Protein 2VNS (pdb70)

CATH classification: 3.40.50.720

Structure (mmCIF, N/CA/C/O backbone):
data_2VNS
#
_entry.id   2VNS
#
_cell.length_a   37.686
_cell.length_b   66.812
_cell.length_c   143.366
_cell.angle_alpha   90.00
_cell.angle_beta   90.00
_cell.angle_gamma   90.00
#
_symmetry.space_group_name_H-M   'P 21 21 21'
#
loop_
_entity.id
_entity.type
_entity.pdbx_description
1 polymer 'METALLOREDUCTASE STEAP3'
2 non-polymer 'CITRIC ACID'
3 water water
#
loop_
_atom_site.group_PDB
_atom_site.id
_atom_site.type_symbol
_atom_site.label_atom_id
_atom_site.label_alt_id
_atom_site.label_comp_id
_atom_site.label_asym_id
_atom_site.label_entity_id
_atom_site.label_seq_id
_atom_site.pdbx_PDB_ins_code
_atom_site.Cartn_x
_atom_site.Cartn_y
_atom_site.Cartn_z
_atom_site.occupancy
_atom_site.B_iso_or_equiv
_atom_site.auth_seq_id
_atom_site.auth_comp_id
_atom_site.auth_asym_id
_atom_site.auth_atom_id
_atom_site.pdbx_PDB_model_num
ATOM 1 N N . PRO A 1 29 ? 25.262 -34.176 64.963 1.00 22.49 29 PRO A N 1
ATOM 2 C CA . PRO A 1 29 ? 25.930 -34.081 66.237 1.00 23.55 29 PRO A CA 1
ATOM 3 C C . PRO A 1 29 ? 27.032 -35.113 66.454 1.00 25.99 29 PRO A C 1
ATOM 4 O O . PRO A 1 29 ? 26.899 -36.266 66.037 1.00 30.90 29 PRO A O 1
ATOM 8 N N . LYS A 1 30 ? 28.158 -34.679 67.004 1.00 28.95 30 LYS A N 1
ATOM 9 C CA . LYS A 1 30 ? 28.754 -33.472 66.529 1.00 28.49 30 LYS A CA 1
ATOM 10 C C . LYS A 1 30 ? 29.425 -33.874 65.231 1.00 26.32 30 LYS A C 1
ATOM 11 O O . LYS A 1 30 ? 29.897 -34.994 65.093 1.00 25.58 30 LYS A O 1
ATOM 17 N N . VAL A 1 31 ? 29.424 -32.962 64.281 1.00 22.93 31 VAL A N 1
ATOM 18 C CA . VAL A 1 31 ? 30.182 -33.130 63.065 1.00 20.51 31 VAL A CA 1
ATOM 19 C C . VAL A 1 31 ? 31.373 -32.203 63.142 1.00 18.86 31 VAL A C 1
ATOM 20 O O . VAL A 1 31 ? 31.235 -31.051 63.553 1.00 18.06 31 VAL A O 1
ATOM 24 N N . GLY A 1 32 ? 32.531 -32.710 62.741 1.00 16.68 32 GLY A N 1
ATOM 25 C CA . GLY A 1 32 ? 33.752 -31.938 62.765 1.00 16.24 32 GLY A CA 1
ATOM 26 C C . GLY A 1 32 ? 34.146 -31.340 61.423 1.00 15.35 32 GLY A C 1
ATOM 27 O O . GLY A 1 32 ? 33.876 -31.906 60.384 1.00 14.79 32 GLY A O 1
ATOM 28 N N . ILE A 1 33 ? 34.781 -30.172 61.477 1.00 14.73 33 ILE A N 1
ATOM 29 C CA . ILE A 1 33 ? 35.368 -29.532 60.322 1.00 14.71 33 ILE A CA 1
ATOM 30 C C . ILE A 1 33 ? 36.751 -29.024 60.706 1.00 15.13 33 ILE A C 1
ATOM 31 O O . ILE A 1 33 ? 36.897 -28.301 61.684 1.00 15.34 33 ILE A O 1
ATOM 36 N N . LEU A 1 34 ? 37.760 -29.419 59.935 1.00 16.10 34 LEU A N 1
ATOM 37 C CA . LEU A 1 34 ? 39.086 -28.844 60.063 1.00 16.75 34 LEU A CA 1
ATOM 38 C C . LEU A 1 34 ? 39.294 -27.823 58.973 1.00 17.84 34 LEU A C 1
ATOM 39 O O . LEU A 1 34 ? 39.182 -28.151 57.796 1.00 17.85 34 LEU A O 1
ATOM 44 N N . GLY A 1 35 ? 39.545 -26.590 59.406 1.00 19.00 35 GLY A N 1
ATOM 45 C CA . GLY A 1 35 ? 39.902 -25.454 58.573 1.00 19.53 35 GLY A CA 1
ATOM 46 C C . GLY A 1 35 ? 38.929 -24.288 58.714 1.00 19.99 35 GLY A C 1
ATOM 47 O O . GLY A 1 35 ? 37.988 -24.339 59.507 1.00 19.58 35 GLY A O 1
ATOM 48 N N . SER A 1 36 ? 39.278 -23.160 58.118 1.00 20.53 36 SER A N 1
ATOM 49 C CA . SER A 1 36 ? 38.978 -21.839 58.672 1.00 20.41 36 SER A CA 1
ATOM 50 C C . SER A 1 36 ? 38.437 -21.011 57.506 1.00 20.01 36 SER A C 1
ATOM 51 O O . SER A 1 36 ? 37.990 -19.880 57.693 1.00 19.66 36 SER A O 1
ATOM 54 N N . GLY A 1 37 ? 38.478 -21.575 56.296 1.00 18.88 37 GLY A N 1
ATOM 55 C CA . GLY A 1 37 ? 38.254 -20.806 55.079 1.00 18.24 37 GLY A CA 1
ATOM 56 C C . GLY A 1 37 ? 36.807 -20.676 54.621 1.00 17.50 37 GLY A C 1
ATOM 57 O O . GLY A 1 37 ? 35.877 -21.060 55.312 1.00 16.11 37 GLY A O 1
ATOM 58 N N . ASP A 1 38 ? 36.633 -20.133 53.425 1.00 16.49 38 ASP A N 1
ATOM 59 C CA . ASP A 1 38 ? 35.293 -19.910 52.872 1.00 16.21 38 ASP A CA 1
ATOM 60 C C . ASP A 1 38 ? 34.507 -21.202 52.778 1.00 15.04 38 ASP A C 1
ATOM 61 O O . ASP A 1 38 ? 33.319 -21.246 53.090 1.00 14.58 38 ASP A O 1
ATOM 66 N N . PHE A 1 39 ? 35.163 -22.262 52.342 1.00 14.62 39 PHE A N 1
ATOM 67 C CA . PHE A 1 39 ? 34.482 -23.572 52.268 1.00 14.02 39 PHE A CA 1
ATOM 68 C C . PHE A 1 39 ? 34.115 -24.168 53.632 1.00 13.29 39 PHE A C 1
ATOM 69 O O . PHE A 1 39 ? 32.975 -24.621 53.817 1.00 13.44 39 PHE A O 1
ATOM 77 N N . ALA A 1 40 ? 35.059 -24.159 54.575 1.00 12.48 40 ALA A N 1
ATOM 78 C CA . ALA A 1 40 ? 34.819 -24.561 55.973 1.00 12.39 40 ALA A CA 1
ATOM 79 C C . ALA A 1 40 ? 33.564 -23.816 56.458 1.00 11.91 40 ALA A C 1
ATOM 80 O O . ALA A 1 40 ? 32.723 -24.373 57.155 1.00 12.34 40 ALA A O 1
ATOM 82 N N . ARG A 1 41 ? 33.461 -22.540 56.152 1.00 11.48 41 ARG A N 1
ATOM 83 C CA . ARG A 1 41 ? 32.626 -21.626 56.909 1.00 12.05 41 ARG A CA 1
ATOM 84 C C . ARG A 1 41 ? 31.222 -21.921 56.308 1.00 11.49 41 ARG A C 1
ATOM 85 O O . ARG A 1 41 ? 30.199 -21.972 56.999 1.00 12.01 41 ARG A O 1
ATOM 93 N N . SER A 1 42 ? 31.193 -22.140 54.996 1.00 10.99 42 SER A N 1
ATOM 94 C CA . SER A 1 42 ? 29.960 -22.457 54.268 1.00 11.51 42 SER A CA 1
ATOM 95 C C . SER A 1 42 ? 29.401 -23.836 54.649 1.00 11.34 42 SER A C 1
ATOM 96 O O . SER A 1 42 ? 28.214 -23.994 54.887 1.00 12.08 42 SER A O 1
ATOM 99 N N . LEU A 1 43 ? 30.284 -24.818 54.746 1.00 11.63 43 LEU A N 1
ATOM 100 C CA A LEU A 1 43 ? 29.929 -26.153 55.230 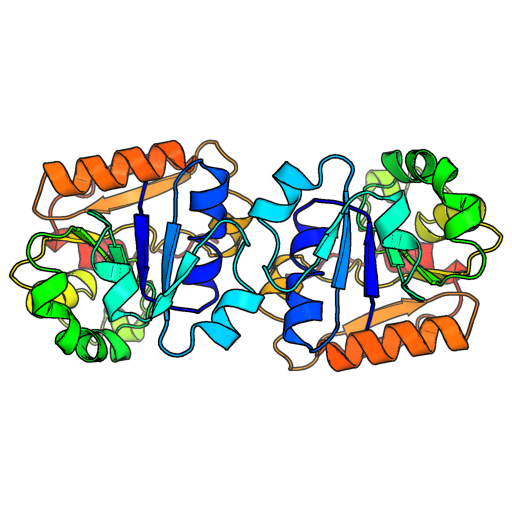0.95 11.64 43 LEU A CA 1
ATOM 101 C CA B LEU A 1 43 ? 29.922 -26.148 55.230 0.05 11.28 43 LEU A CA 1
ATOM 102 C C . LEU A 1 43 ? 29.323 -26.063 56.632 1.00 11.41 43 LEU A C 1
ATOM 103 O O . LEU A 1 43 ? 28.277 -26.696 56.918 1.00 11.14 43 LEU A O 1
ATOM 112 N N . ALA A 1 44 ? 29.985 -25.308 57.510 1.00 11.68 44 ALA A N 1
ATOM 113 C CA . ALA A 1 44 ? 29.486 -25.121 58.889 1.00 11.96 44 ALA A CA 1
ATOM 114 C C . ALA A 1 44 ? 28.069 -24.546 58.886 1.00 12.25 44 ALA A C 1
ATOM 115 O O . ALA A 1 44 ? 27.209 -24.980 59.656 1.00 12.88 44 ALA A O 1
ATOM 117 N N . THR A 1 45 ? 27.850 -23.562 58.023 1.00 13.33 45 THR A N 1
ATOM 118 C CA . THR A 1 45 ? 26.568 -22.863 57.923 1.00 14.01 45 THR A CA 1
ATOM 119 C C . THR A 1 45 ? 25.500 -23.840 57.436 1.00 15.04 45 THR A C 1
ATOM 120 O O . THR A 1 45 ? 24.407 -23.888 57.988 1.00 14.80 45 THR A O 1
ATOM 124 N N . ARG A 1 46 ? 25.824 -24.621 56.408 1.00 16.35 46 ARG A N 1
ATOM 125 C CA . ARG A 1 46 ? 24.871 -25.611 55.909 1.00 16.88 46 ARG A CA 1
ATOM 126 C C . ARG A 1 46 ? 24.526 -26.674 56.959 1.00 17.20 46 ARG A C 1
ATOM 127 O O . ARG A 1 46 ? 23.368 -26.988 57.171 1.00 16.97 46 ARG A O 1
ATOM 135 N N . LEU A 1 47 ? 25.549 -27.191 57.633 1.00 17.18 47 LEU A N 1
ATOM 136 C CA . LEU A 1 47 ? 25.353 -28.214 58.659 1.00 17.06 47 LEU A CA 1
ATOM 137 C C . LEU A 1 47 ? 24.498 -27.710 59.827 1.00 16.96 47 LEU A C 1
ATOM 138 O O . LEU A 1 47 ? 23.584 -28.401 60.259 1.00 17.43 47 LEU A O 1
ATOM 143 N N . VAL A 1 48 ? 24.811 -26.508 60.316 1.00 16.80 48 VAL A N 1
ATOM 144 C CA . VAL A 1 48 ? 24.071 -25.872 61.396 1.00 17.70 48 VAL A CA 1
ATOM 145 C C . VAL A 1 48 ? 22.634 -25.622 60.964 1.00 18.19 48 VAL A C 1
ATOM 146 O O . VAL A 1 48 ? 21.711 -25.895 61.713 1.00 19.09 48 VAL A O 1
ATOM 150 N N . GLY A 1 49 ? 22.440 -25.127 59.746 1.00 18.90 49 GLY A N 1
ATOM 151 C CA . GLY A 1 49 ? 21.090 -24.934 59.203 1.00 19.74 49 GLY A CA 1
ATOM 152 C C . GLY A 1 49 ? 20.320 -26.226 59.002 1.00 20.61 49 GLY A C 1
ATOM 153 O O . GLY A 1 49 ? 19.096 -26.218 58.887 1.00 21.36 49 GLY A O 1
ATOM 154 N N . SER A 1 50 ? 21.028 -27.344 58.955 1.00 21.90 50 SER A N 1
ATOM 155 C CA . SER A 1 50 ? 20.399 -28.657 58.761 1.00 22.68 50 SER A CA 1
ATOM 156 C C . SER A 1 50 ? 20.247 -29.453 60.069 1.00 23.65 50 SER A C 1
ATOM 157 O O . SER A 1 50 ? 19.942 -30.637 60.050 1.00 23.96 50 SER A O 1
ATOM 160 N N . GLY A 1 51 ? 20.491 -28.807 61.199 1.00 24.39 51 GLY A N 1
ATOM 161 C CA . GLY A 1 51 ? 20.239 -29.416 62.498 1.00 24.49 51 GLY A CA 1
ATOM 162 C C . GLY A 1 51 ? 21.408 -30.192 63.092 1.00 24.86 51 GLY A C 1
ATOM 163 O O . GLY A 1 51 ? 21.220 -30.904 64.079 1.00 25.69 51 GLY A O 1
ATOM 164 N N . PHE A 1 52 ? 22.606 -30.071 62.519 1.00 23.61 52 PHE A N 1
ATOM 165 C CA . PHE A 1 52 ? 23.784 -30.746 63.103 1.00 23.19 52 PHE A CA 1
ATOM 166 C C . PHE A 1 52 ? 24.447 -29.836 64.116 1.00 22.51 52 PHE A C 1
ATOM 167 O O . PHE A 1 52 ? 24.360 -28.621 64.010 1.00 22.75 52 PHE A O 1
ATOM 175 N N . LYS A 1 53 ? 25.074 -30.438 65.122 1.00 21.98 53 LYS A N 1
ATOM 176 C CA . LYS A 1 53 ? 25.976 -29.731 66.019 1.00 21.72 53 LYS A CA 1
ATOM 177 C C . LYS A 1 53 ? 27.347 -29.751 65.357 1.00 19.98 53 LYS A C 1
ATOM 178 O O . LYS A 1 53 ? 27.805 -30.816 64.933 1.00 20.95 53 LYS A O 1
ATOM 184 N N . VAL A 1 54 ? 27.970 -28.581 65.228 1.00 17.31 54 VAL A N 1
ATOM 185 C CA . VAL A 1 54 ? 29.223 -28.426 64.490 1.00 16.16 54 VAL A CA 1
ATOM 186 C C . VAL A 1 54 ? 30.352 -27.958 65.405 1.00 14.77 54 VAL A C 1
ATOM 187 O O . VAL A 1 54 ? 30.183 -27.017 66.204 1.00 14.43 54 VAL A O 1
ATOM 191 N N . VAL A 1 55 ? 31.496 -28.638 65.291 1.00 13.86 55 VAL A N 1
ATOM 192 C CA . VAL A 1 55 ? 32.737 -28.221 65.939 1.00 13.65 55 VAL A CA 1
ATOM 193 C C . VAL A 1 55 ? 33.813 -27.976 64.874 1.00 13.32 55 VAL A C 1
ATOM 194 O O . VAL A 1 55 ? 34.070 -28.816 64.029 1.00 14.12 55 VAL A O 1
ATOM 198 N N . VAL A 1 56 ? 34.396 -26.781 64.895 1.00 13.30 56 VAL A N 1
ATOM 199 C CA . VAL A 1 56 ? 35.447 -26.396 63.929 1.00 13.27 56 VAL A CA 1
ATOM 200 C C . VAL A 1 56 ? 36.822 -26.327 64.593 1.00 13.43 56 VAL A C 1
ATOM 201 O O . VAL A 1 56 ? 36.987 -25.719 65.649 1.00 13.50 56 VAL A O 1
ATOM 205 N N . GLY A 1 57 ? 37.803 -26.958 63.959 1.00 15.16 57 GLY A N 1
ATOM 206 C CA . GLY A 1 57 ? 39.201 -26.883 64.375 1.00 16.47 57 GLY A CA 1
ATOM 207 C C . GLY A 1 57 ? 40.001 -25.920 63.510 1.00 18.10 57 GLY A C 1
ATOM 208 O O . GLY A 1 57 ? 40.142 -26.120 62.292 1.00 17.60 57 GLY A O 1
ATOM 209 N N . SER A 1 58 ? 40.535 -24.891 64.162 1.00 20.25 58 SER A N 1
ATOM 210 C CA . SER A 1 58 ? 41.288 -23.824 63.550 1.00 22.49 58 SER A CA 1
ATOM 211 C C . SER A 1 58 ? 42.554 -23.602 64.356 1.00 24.66 58 SER A C 1
ATOM 212 O O . SER A 1 58 ? 42.577 -23.831 65.561 1.00 24.18 58 SER A O 1
ATOM 215 N N . ARG A 1 59 ? 43.589 -23.127 63.681 1.00 27.42 59 ARG A N 1
ATOM 216 C CA . ARG A 1 59 ? 44.829 -22.726 64.334 1.00 30.41 59 ARG A CA 1
ATOM 217 C C . ARG A 1 59 ? 44.649 -21.422 65.106 1.00 30.35 59 ARG A C 1
ATOM 218 O O . ARG A 1 59 ? 45.338 -21.177 66.089 1.00 30.83 59 ARG A O 1
ATOM 226 N N . ASN A 1 60 ? 43.745 -20.569 64.632 1.00 30.24 60 ASN A N 1
ATOM 227 C CA . ASN A 1 60 ? 43.452 -19.279 65.268 1.00 29.82 60 ASN A CA 1
ATOM 228 C C . ASN A 1 60 ? 41.954 -19.206 65.554 1.00 28.63 60 ASN A C 1
ATOM 229 O O . ASN A 1 60 ? 41.218 -18.517 64.848 1.00 27.74 60 ASN A O 1
ATOM 234 N N . PRO A 1 61 ? 41.486 -19.949 66.558 1.00 27.43 61 PRO A N 1
ATOM 235 C CA . PRO A 1 61 ? 40.042 -20.012 66.787 1.00 27.94 61 PRO A CA 1
ATOM 236 C C . PRO A 1 61 ? 39.414 -18.677 67.192 1.00 27.97 61 PRO A C 1
ATOM 237 O O . PRO A 1 61 ? 38.251 -18.429 66.868 1.00 26.39 61 PRO A O 1
ATOM 241 N N . LYS A 1 62 ? 40.172 -17.836 67.889 1.00 29.21 62 LYS A N 1
ATOM 242 C CA . LYS A 1 62 ? 39.647 -16.549 68.346 1.00 30.23 62 LYS A CA 1
ATOM 243 C C . LYS A 1 62 ? 39.210 -15.723 67.148 1.00 29.80 62 LYS A C 1
ATOM 244 O O . LYS A 1 62 ? 38.068 -15.265 67.083 1.00 30.22 62 LYS A O 1
ATOM 250 N N . ARG A 1 63 ? 40.118 -15.582 66.188 1.00 28.99 63 ARG A N 1
ATOM 251 C CA . ARG A 1 63 ? 39.866 -14.804 64.978 1.00 27.76 63 ARG A CA 1
ATOM 252 C C . ARG A 1 63 ? 38.838 -15.505 64.072 1.00 26.74 63 ARG A C 1
ATOM 253 O O . ARG A 1 63 ? 37.928 -14.878 63.536 1.00 26.70 63 ARG A O 1
ATOM 261 N N . THR A 1 64 ? 38.992 -16.814 63.916 1.00 24.43 64 THR A N 1
ATOM 262 C CA . THR A 1 64 ? 38.128 -17.595 63.024 1.00 22.92 64 THR A CA 1
ATOM 263 C C . THR A 1 64 ? 36.672 -17.590 63.519 1.00 21.21 64 THR A C 1
ATOM 264 O O . THR A 1 64 ? 35.742 -17.431 62.736 1.00 19.52 64 THR A O 1
ATOM 268 N N . ALA A 1 65 ? 36.494 -17.739 64.825 1.00 19.87 65 ALA A N 1
ATOM 269 C CA . ALA A 1 65 ? 35.156 -17.800 65.427 1.00 20.64 65 ALA A CA 1
ATOM 270 C C . ALA A 1 65 ? 34.274 -16.595 65.052 1.00 20.73 65 ALA A C 1
ATOM 271 O O . ALA A 1 65 ? 33.077 -16.747 64.793 1.00 20.16 65 ALA A O 1
ATOM 273 N N . ARG A 1 66 ? 34.877 -15.411 64.993 1.00 21.63 66 ARG A N 1
ATOM 274 C CA . ARG A 1 66 ? 34.150 -14.148 64.731 1.00 22.23 66 ARG A CA 1
ATOM 275 C C . ARG A 1 66 ? 33.299 -14.184 63.451 1.00 20.62 66 ARG A C 1
ATOM 276 O O . ARG A 1 66 ? 32.227 -13.601 63.404 1.00 19.98 66 ARG A O 1
ATOM 284 N N . LEU A 1 67 ? 33.795 -14.844 62.412 1.00 19.38 67 LEU A N 1
ATOM 285 C CA . LEU A 1 67 ? 33.085 -14.931 61.119 1.00 19.16 67 LEU A CA 1
ATOM 286 C C . LEU A 1 67 ? 32.192 -16.170 60.954 1.00 17.96 67 LEU A C 1
ATOM 287 O O . LEU A 1 67 ? 31.364 -16.213 60.056 1.00 17.42 67 LEU A O 1
ATOM 292 N N . PHE A 1 68 ? 32.407 -17.197 61.767 1.00 16.79 68 PHE A N 1
ATOM 293 C CA . PHE A 1 68 ? 31.642 -18.445 61.636 1.00 16.44 68 PHE A CA 1
ATOM 294 C C . PHE A 1 68 ? 30.250 -18.306 62.251 1.00 16.31 68 PHE A C 1
ATOM 295 O O . PHE A 1 68 ? 30.049 -17.486 63.140 1.00 15.58 68 PHE A O 1
ATOM 303 N N . PRO A 1 69 ? 29.287 -19.123 61.778 1.00 16.71 69 PRO A N 1
ATOM 304 C CA . PRO A 1 69 ? 27.959 -19.105 62.382 1.00 17.49 69 PRO A CA 1
ATOM 305 C C . PRO A 1 69 ? 28.067 -19.329 63.874 1.00 18.06 69 PRO A C 1
ATOM 306 O O . PRO A 1 69 ? 28.905 -20.132 64.314 1.00 18.47 69 PRO A O 1
ATOM 310 N N . SER A 1 70 ? 27.268 -18.584 64.633 1.00 18.76 70 SER A N 1
ATOM 311 C CA . SER A 1 70 ? 27.275 -18.624 66.095 1.00 19.77 70 SER A CA 1
ATOM 312 C C . SER A 1 70 ? 27.040 -19.991 66.664 1.00 19.75 70 SER A C 1
ATOM 313 O O . SER A 1 70 ? 27.590 -20.302 67.703 1.00 20.23 70 SER A O 1
ATOM 316 N N . ALA A 1 71 ? 26.209 -20.786 66.013 1.00 20.03 71 ALA A N 1
ATOM 317 C CA . ALA A 1 71 ? 25.893 -22.138 66.512 1.00 20.20 71 ALA A CA 1
ATOM 318 C C . ALA A 1 71 ? 27.061 -23.132 66.370 1.00 20.43 71 ALA A C 1
ATOM 319 O O . ALA A 1 71 ? 27.062 -24.188 67.020 1.00 21.84 71 ALA A O 1
ATOM 321 N N . ALA A 1 72 ? 28.063 -22.814 65.550 1.00 19.50 72 ALA A N 1
ATOM 322 C CA . ALA A 1 72 ? 29.255 -23.662 65.464 1.00 18.88 72 ALA A CA 1
ATOM 323 C C . ALA A 1 72 ? 30.208 -23.328 66.600 1.00 18.61 72 ALA A C 1
ATOM 324 O O . ALA A 1 72 ? 30.394 -22.153 66.948 1.00 19.93 72 ALA A O 1
ATOM 326 N N . GLN A 1 73 ? 30.803 -24.365 67.184 1.00 17.88 73 GLN A N 1
ATOM 327 C CA . GLN A 1 73 ? 31.809 -24.214 68.230 1.00 17.90 73 GLN A CA 1
ATOM 328 C C . GLN A 1 73 ? 33.172 -24.274 67.604 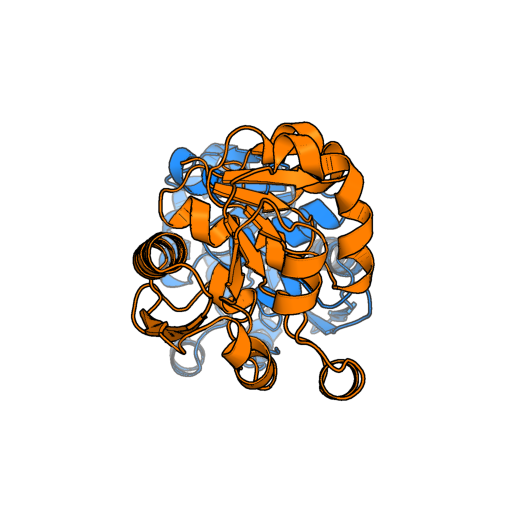1.00 16.90 73 GLN A C 1
ATOM 329 O O . GLN A 1 73 ? 33.609 -25.331 67.182 1.00 16.58 73 GLN A O 1
ATOM 335 N N . VAL A 1 74 ? 33.843 -23.127 67.546 1.00 16.57 74 VAL A N 1
ATOM 336 C CA . VAL A 1 74 ? 35.147 -23.028 66.904 1.00 16.01 74 VAL A CA 1
ATOM 337 C C . VAL A 1 74 ? 36.202 -23.092 67.986 1.00 16.60 74 VAL A C 1
ATOM 338 O O . VAL A 1 74 ? 36.128 -22.382 68.984 1.00 15.89 74 VAL A O 1
ATOM 342 N N . THR A 1 75 ? 37.171 -23.966 67.788 1.00 17.06 75 THR A N 1
ATOM 343 C CA . THR A 1 75 ? 38.158 -24.232 68.805 1.00 18.42 75 THR A CA 1
ATOM 344 C C . THR A 1 75 ? 39.483 -24.683 68.176 1.00 18.19 75 THR A C 1
ATOM 345 O O . THR A 1 75 ? 39.657 -24.611 66.965 1.00 17.35 75 THR A O 1
ATOM 349 N N . PHE A 1 76 ? 40.415 -25.100 69.020 1.00 18.63 76 PHE A N 1
ATOM 350 C CA . PHE A 1 76 ? 41.739 -25.544 68.579 1.00 19.82 76 PHE A CA 1
ATOM 351 C C . PHE A 1 76 ? 41.597 -26.895 67.861 1.00 20.26 76 PHE A C 1
ATOM 352 O O . PHE A 1 76 ? 40.690 -27.663 68.151 1.00 19.40 76 PHE A O 1
ATOM 360 N N . GLN A 1 77 ? 42.512 -27.179 66.935 1.00 21.31 77 GLN A N 1
ATOM 361 C CA . GLN A 1 77 ? 42.421 -28.376 66.095 1.00 22.15 77 GLN A CA 1
ATOM 362 C C . GLN A 1 77 ? 42.313 -29.627 66.933 1.00 22.99 77 GLN A C 1
ATOM 363 O O . GLN A 1 77 ? 41.426 -30.434 66.741 1.00 22.52 77 GLN A O 1
ATOM 369 N N . GLU A 1 78 ? 43.191 -29.729 67.915 1.00 24.52 78 GLU A N 1
ATOM 370 C CA . GLU A 1 78 ? 43.265 -30.914 68.748 1.00 26.04 78 GLU A CA 1
ATOM 371 C C . GLU A 1 78 ? 41.971 -31.170 69.506 1.00 26.68 78 GLU A C 1
ATOM 372 O O . GLU A 1 78 ? 41.518 -32.307 69.580 1.00 28.00 78 GLU A O 1
ATOM 378 N N . GLU A 1 79 ? 41.371 -30.120 70.036 1.00 26.55 79 GLU A N 1
ATOM 379 C CA . GLU A 1 79 ? 40.103 -30.222 70.733 1.00 27.06 79 GLU A CA 1
ATOM 380 C C . GLU A 1 79 ? 38.917 -30.471 69.777 1.00 27.16 79 GLU A C 1
ATOM 381 O O . GLU A 1 79 ? 37.943 -31.137 70.138 1.00 26.65 79 GLU A O 1
ATOM 387 N N . ALA A 1 80 ? 39.000 -29.917 68.571 1.00 27.25 80 ALA A N 1
ATOM 388 C CA . ALA A 1 80 ? 37.892 -29.990 67.614 1.00 28.12 80 ALA A CA 1
ATOM 389 C C . ALA A 1 80 ? 37.653 -31.397 67.106 1.00 28.68 80 ALA A C 1
ATOM 390 O O . ALA A 1 80 ? 36.521 -31.776 66.867 1.00 28.69 80 ALA A O 1
ATOM 392 N N . VAL A 1 81 ? 38.718 -32.180 66.964 1.00 29.93 81 VAL A N 1
ATOM 393 C CA . VAL A 1 81 ? 38.624 -33.481 66.305 1.00 31.51 81 VAL A CA 1
ATOM 394 C C . VAL A 1 81 ? 38.392 -34.633 67.269 1.00 32.92 81 VAL A C 1
ATOM 395 O O . VAL A 1 81 ? 38.231 -35.768 66.861 1.00 32.80 81 VAL A O 1
ATOM 399 N N . SER A 1 82 ? 38.362 -34.326 68.553 1.00 35.14 82 SER A N 1
ATOM 400 C CA . SER A 1 82 ? 38.283 -35.339 69.601 1.00 36.14 82 SER A CA 1
ATOM 401 C C . SER A 1 82 ? 36.901 -35.975 69.763 1.00 37.16 82 SER A C 1
ATOM 402 O O . SER A 1 82 ? 36.803 -37.188 70.001 1.00 37.36 82 SER A O 1
ATOM 405 N N . SER A 1 83 ? 35.865 -35.185 69.651 1.00 37.57 83 SER A N 1
ATOM 406 C CA . SER A 1 83 ? 34.475 -35.641 69.825 1.00 37.22 83 SER A CA 1
ATOM 407 C C . SER A 1 83 ? 33.755 -36.222 68.583 1.00 36.75 83 SER A C 1
ATOM 408 O O . SER A 1 83 ? 33.112 -37.251 68.699 1.00 36.87 83 SER A O 1
ATOM 411 N N . PRO A 1 84 ? 33.849 -35.610 67.395 1.00 35.15 84 PRO A N 1
ATOM 412 C CA . PRO A 1 84 ? 33.067 -36.105 66.242 1.00 34.30 84 PRO A CA 1
ATOM 413 C C . PRO A 1 84 ? 33.492 -37.455 65.669 1.00 33.47 84 PRO A C 1
ATOM 414 O O . PRO A 1 84 ? 34.649 -37.852 65.810 1.00 34.21 84 PRO A O 1
ATOM 418 N N . GLU A 1 85 ? 32.538 -38.140 65.035 1.00 32.05 85 GLU A N 1
ATOM 419 C CA . GLU A 1 85 ? 32.797 -39.364 64.276 1.00 30.62 85 GLU A CA 1
ATOM 420 C C . GLU A 1 85 ? 33.251 -39.071 62.851 1.00 28.41 85 GLU A C 1
ATOM 421 O O . GLU A 1 85 ? 34.051 -39.818 62.288 1.00 27.84 85 GLU A O 1
ATOM 427 N N . VAL A 1 86 ? 32.672 -38.023 62.268 1.00 25.16 86 VAL A N 1
ATOM 428 C CA . VAL A 1 86 ? 32.946 -37.614 60.887 1.00 23.09 86 VAL A CA 1
ATOM 429 C C . VAL A 1 86 ? 33.579 -36.232 60.925 1.00 20.75 86 VAL A C 1
ATOM 430 O O . VAL A 1 86 ? 33.042 -35.318 61.547 1.00 20.27 86 VAL A O 1
ATOM 434 N N . ILE A 1 87 ? 34.721 -36.106 60.255 1.00 17.92 87 ILE A N 1
ATOM 435 C CA . ILE A 1 87 ? 35.501 -34.882 60.209 1.00 16.76 87 ILE A CA 1
ATOM 436 C C . ILE A 1 87 ? 35.721 -34.450 58.767 1.00 14.70 87 ILE A C 1
ATOM 437 O O . ILE A 1 87 ? 36.364 -35.148 58.002 1.00 14.92 87 ILE A O 1
ATOM 442 N N . PHE A 1 88 ? 35.173 -33.307 58.395 1.00 13.39 88 PHE A N 1
ATOM 443 C CA . PHE A 1 88 ? 35.445 -32.716 57.068 1.00 12.98 88 PHE A CA 1
ATOM 444 C C . PHE A 1 88 ? 36.821 -32.038 57.046 1.00 11.96 88 PHE A C 1
ATOM 445 O O . PHE A 1 88 ? 37.098 -31.154 57.863 1.00 13.40 88 PHE A O 1
ATOM 453 N N . VAL A 1 89 ? 37.669 -32.429 56.104 1.00 11.10 89 VAL A N 1
ATOM 454 C CA . VAL A 1 89 ? 38.996 -31.831 55.978 1.00 11.38 89 VAL A CA 1
ATOM 455 C C . VAL A 1 89 ? 38.962 -30.717 54.933 1.00 11.20 89 VAL A C 1
ATOM 456 O O . VAL A 1 89 ? 39.210 -30.941 53.758 1.00 11.30 89 VAL A O 1
ATOM 460 N N . ALA A 1 90 ? 38.639 -29.511 55.388 1.00 11.92 90 ALA A N 1
ATOM 461 C CA . ALA A 1 90 ? 38.410 -28.381 54.514 1.00 13.06 90 ALA A CA 1
ATOM 462 C C . ALA A 1 90 ? 39.652 -27.490 54.515 1.00 14.15 90 ALA A C 1
ATOM 463 O O . ALA A 1 90 ? 39.570 -26.308 54.810 1.00 14.66 90 ALA A O 1
ATOM 465 N N . VAL A 1 91 ? 40.797 -28.094 54.191 1.00 15.54 91 VAL A N 1
ATOM 466 C CA . VAL A 1 91 ? 42.064 -27.375 54.005 1.00 16.65 91 VAL A CA 1
ATOM 467 C C . VAL A 1 91 ? 42.655 -27.813 52.670 1.00 17.64 91 VAL A C 1
ATOM 468 O O . VAL A 1 91 ? 42.264 -28.832 52.122 1.00 17.07 91 VAL A O 1
ATOM 472 N N . PHE A 1 92 ? 43.579 -27.030 52.134 1.00 19.51 92 PHE A N 1
ATOM 473 C CA . PHE A 1 92 ? 44.186 -27.372 50.859 1.00 21.20 92 PHE A CA 1
ATOM 474 C C . PHE A 1 92 ? 45.129 -28.583 51.008 1.00 21.73 92 PHE A C 1
ATOM 475 O O . PHE A 1 92 ? 45.596 -28.891 52.110 1.00 19.54 92 PHE A O 1
ATOM 483 N N . ARG A 1 93 ? 45.350 -29.286 49.899 1.00 22.71 93 ARG A N 1
ATOM 484 C CA . ARG A 1 93 ? 46.179 -30.496 49.886 1.00 23.67 93 ARG A CA 1
ATOM 485 C C . ARG A 1 93 ? 47.554 -30.240 50.521 1.00 24.09 93 ARG A C 1
ATOM 486 O O . ARG A 1 93 ? 48.037 -31.057 51.299 1.00 23.56 93 ARG A O 1
ATOM 494 N N . GLU A 1 94 ? 48.149 -29.093 50.200 1.00 24.95 94 GLU A N 1
ATOM 495 C CA . GLU A 1 94 ? 49.488 -28.722 50.706 1.00 25.90 94 GLU A CA 1
ATOM 496 C C . GLU A 1 94 ? 49.550 -28.667 52.235 1.00 25.89 94 GLU A C 1
ATOM 497 O O . GLU A 1 94 ? 50.640 -28.726 52.817 1.00 26.12 94 GLU A O 1
ATOM 503 N N . HIS A 1 95 ? 48.386 -28.557 52.876 1.00 24.66 95 HIS A N 1
ATOM 504 C CA . HIS A 1 95 ? 48.290 -28.491 54.333 1.00 24.27 95 HIS A CA 1
ATOM 505 C C . HIS A 1 95 ? 47.841 -29.774 55.025 1.00 23.35 95 HIS A C 1
ATOM 506 O O . HIS A 1 95 ? 47.774 -29.820 56.253 1.00 23.06 95 HIS A O 1
ATOM 513 N N . TYR A 1 96 ? 47.550 -30.814 54.252 1.00 21.89 96 TYR A N 1
ATOM 514 C CA . TYR A 1 96 ? 47.165 -32.119 54.826 1.00 21.41 96 TYR A CA 1
ATOM 515 C C . TYR A 1 96 ? 48.172 -32.675 55.827 1.00 21.24 96 TYR A C 1
ATOM 516 O O . TYR A 1 96 ? 47.789 -33.122 56.901 1.00 20.96 96 TYR A O 1
ATOM 525 N N . SER A 1 97 ? 49.452 -32.674 55.465 1.00 22.15 97 SER A N 1
ATOM 526 C CA . SER A 1 97 ? 50.484 -33.256 56.337 1.00 22.96 97 SER A CA 1
ATOM 527 C C . SER A 1 97 ? 50.639 -32.453 57.622 1.00 23.59 97 SER A C 1
ATOM 528 O O . SER A 1 97 ? 51.041 -33.008 58.639 1.00 23.81 97 SER A O 1
ATOM 531 N N . SER A 1 98 ? 50.274 -31.168 57.584 1.00 24.38 98 SER A N 1
ATOM 532 C CA . SER A 1 98 ? 50.308 -30.312 58.777 1.00 24.95 98 SER A CA 1
ATOM 533 C C . SER A 1 98 ? 49.364 -30.819 59.864 1.00 25.26 98 SER A C 1
ATOM 534 O O . SER A 1 98 ? 49.486 -30.417 61.014 1.00 25.76 98 SER A O 1
ATOM 537 N N . LEU A 1 99 ? 48.436 -31.698 59.492 1.00 24.95 99 LEU A N 1
ATOM 538 C CA . LEU A 1 99 ? 47.469 -32.290 60.437 1.00 25.03 99 LEU A CA 1
ATOM 539 C C . LEU A 1 99 ? 47.940 -33.594 61.074 1.00 25.49 99 LEU A C 1
ATOM 540 O O . LEU A 1 99 ? 47.219 -34.201 61.868 1.00 24.77 99 LEU A O 1
ATOM 545 N N . CYS A 1 100 ? 49.158 -34.018 60.748 1.00 26.97 100 CYS A N 1
ATOM 546 C CA . CYS A 1 100 ? 49.667 -35.314 61.199 1.00 28.41 100 CYS A CA 1
ATOM 547 C C . CYS A 1 100 ? 49.753 -35.470 62.723 1.00 30.03 100 CYS A C 1
ATOM 548 O O . CYS A 1 100 ? 49.568 -36.563 63.254 1.00 30.24 100 CYS A O 1
ATOM 551 N N . SER A 1 101 ? 50.008 -34.376 63.426 1.00 31.72 101 SER A N 1
ATOM 552 C CA . SER A 1 101 ? 50.083 -34.420 64.882 1.00 32.78 101 SER A CA 1
ATOM 553 C C . SER A 1 101 ? 48.725 -34.726 65.544 1.00 33.70 101 SER A C 1
ATOM 554 O O . SER A 1 101 ? 48.674 -34.986 66.746 1.00 34.23 101 SER A O 1
ATOM 557 N N . LEU A 1 102 ? 47.642 -34.679 64.765 1.00 33.56 102 LEU A N 1
ATOM 558 C CA . LEU A 1 102 ? 46.295 -35.040 65.242 1.00 33.84 102 LEU A CA 1
ATOM 559 C C . LEU A 1 102 ? 45.991 -36.536 65.109 1.00 34.38 102 LEU A C 1
ATOM 560 O O . LEU A 1 102 ? 44.906 -36.980 65.493 1.00 34.01 102 LEU A O 1
ATOM 565 N N . SER A 1 103 ? 46.953 -37.301 64.590 1.00 35.79 103 SER A N 1
ATOM 566 C CA . SER A 1 103 ? 46.759 -38.717 64.249 1.00 37.43 103 SER A CA 1
ATOM 567 C C . SER A 1 103 ? 46.115 -39.572 65.335 1.00 38.78 103 SER A C 1
ATOM 568 O O . SER A 1 103 ? 45.178 -40.318 65.071 1.00 38.66 103 SER A O 1
ATOM 571 N N . ASP A 1 104 ? 46.632 -39.453 66.554 1.00 39.99 104 ASP A N 1
ATOM 572 C CA . ASP A 1 104 ? 46.138 -40.223 67.693 1.00 40.81 104 ASP A CA 1
ATOM 573 C C . ASP A 1 104 ? 44.671 -39.941 67.988 1.00 41.63 104 ASP A C 1
ATOM 574 O O . ASP A 1 104 ? 43.914 -40.850 68.285 1.00 42.04 104 ASP A O 1
ATOM 576 N N . GLN A 1 105 ? 44.278 -38.678 67.905 1.00 41.94 105 GLN A N 1
ATOM 577 C CA . GLN A 1 105 ? 42.897 -38.293 68.175 1.00 41.50 105 GLN A CA 1
ATOM 578 C C . GLN A 1 105 ? 41.967 -38.741 67.050 1.00 40.65 105 GLN A C 1
ATOM 579 O O . GLN A 1 105 ? 40.835 -39.138 67.286 1.00 40.64 105 GLN A O 1
ATOM 585 N N . LEU A 1 106 ? 42.467 -38.664 65.825 1.00 39.57 106 LEU A N 1
ATOM 586 C CA . LEU A 1 106 ? 41.700 -39.015 64.627 1.00 38.96 106 LEU A CA 1
ATOM 587 C C . LEU A 1 106 ? 41.536 -40.529 64.365 1.00 39.28 106 LEU A C 1
ATOM 588 O O . LEU A 1 106 ? 40.748 -40.921 63.512 1.00 38.88 106 LEU A O 1
ATOM 593 N N . ALA A 1 107 ? 42.244 -41.380 65.105 1.00 39.80 107 ALA A N 1
ATOM 594 C CA . ALA A 1 107 ? 42.237 -42.818 64.819 1.00 39.07 107 ALA A CA 1
ATOM 595 C C . ALA A 1 107 ? 40.825 -43.402 64.789 1.00 38.94 107 ALA A C 1
ATOM 596 O O . ALA A 1 107 ? 40.025 -43.139 65.668 1.00 39.52 107 ALA A O 1
ATOM 598 N N . GLY A 1 108 ? 40.531 -44.179 63.751 1.00 36.72 108 GLY A N 1
ATOM 599 C CA . GLY A 1 108 ? 39.216 -44.793 63.555 1.00 33.36 108 GLY A CA 1
ATOM 600 C C . GLY A 1 108 ? 38.067 -43.888 63.107 1.00 31.27 108 GLY A C 1
ATOM 601 O O . GLY A 1 108 ? 36.930 -44.343 63.004 1.00 31.72 108 GLY A O 1
ATOM 602 N N A LYS A 1 109 ? 38.349 -42.629 62.841 0.50 29.04 109 LYS A N 1
ATOM 603 N N B LYS A 1 109 ? 38.351 -42.628 62.843 0.50 29.04 109 LYS A N 1
ATOM 604 C CA A LYS A 1 109 ? 37.301 -41.678 62.459 0.50 26.92 109 LYS A CA 1
ATOM 605 C CA B LYS A 1 109 ? 37.298 -41.686 62.453 0.50 26.96 109 LYS A CA 1
ATOM 606 C C A LYS A 1 109 ? 37.135 -41.629 60.937 0.50 24.20 109 LYS A C 1
ATOM 607 C C B LYS A 1 109 ? 37.137 -41.636 60.935 0.50 24.21 109 LYS A C 1
ATOM 608 O O A LYS A 1 109 ? 37.966 -42.140 60.199 0.50 23.10 109 LYS A O 1
ATOM 609 O O B LYS A 1 109 ? 37.969 -42.145 60.197 0.50 23.13 109 LYS A O 1
ATOM 620 N N . ILE A 1 110 ? 36.047 -41.032 60.473 1.00 21.58 110 ILE A N 1
ATOM 621 C CA . ILE A 1 110 ? 35.778 -40.871 59.050 1.00 19.79 110 ILE A CA 1
ATOM 622 C C . ILE A 1 110 ? 36.251 -39.489 58.688 1.00 16.70 110 ILE A C 1
ATOM 623 O O . ILE A 1 110 ? 35.850 -38.524 59.323 1.00 16.71 110 ILE A O 1
ATOM 628 N N . LEU A 1 111 ? 37.094 -39.411 57.672 1.00 14.57 111 LEU A N 1
ATOM 629 C CA . LEU A 1 111 ? 37.594 -38.163 57.130 1.00 13.74 111 LEU A CA 1
ATOM 630 C C . LEU A 1 111 ? 36.956 -37.927 55.766 1.00 12.74 111 LEU A C 1
ATOM 631 O O . LEU A 1 111 ? 36.964 -38.819 54.908 1.00 12.77 111 LEU A O 1
ATOM 636 N N . VAL A 1 112 ? 36.404 -36.733 55.562 1.00 11.42 112 VAL A N 1
ATOM 637 C CA . VAL A 1 112 ? 35.824 -36.380 54.273 1.00 10.11 112 VAL A CA 1
ATOM 638 C C . VAL A 1 112 ? 36.768 -35.438 53.533 1.00 9.84 112 VAL A C 1
ATOM 639 O O . VAL A 1 112 ? 37.051 -34.325 53.992 1.00 9.73 112 VAL A O 1
ATOM 643 N N . ASP A 1 113 ? 37.251 -35.906 52.390 1.00 9.59 113 ASP A N 1
ATOM 644 C CA . ASP A 1 113 ? 38.059 -35.094 51.491 1.00 9.49 113 ASP A CA 1
ATOM 645 C C . ASP A 1 113 ? 37.138 -34.379 50.514 1.00 9.48 113 ASP A C 1
ATOM 646 O O . ASP A 1 113 ? 36.494 -35.028 49.680 1.00 9.94 113 ASP A O 1
ATOM 651 N N . VAL A 1 114 ? 37.057 -33.051 50.649 1.00 9.91 114 VAL A N 1
ATOM 652 C CA . VAL A 1 114 ? 36.182 -32.193 49.850 1.00 10.19 114 VAL A CA 1
ATOM 653 C C . VAL A 1 114 ? 36.925 -31.404 48.767 1.00 10.66 114 VAL A C 1
ATOM 654 O O . VAL A 1 114 ? 36.335 -30.570 48.071 1.00 11.39 114 VAL A O 1
ATOM 658 N N . SER A 1 115 ? 38.219 -31.655 48.631 1.00 11.58 115 SER A N 1
ATOM 659 C CA . SER A 1 115 ? 39.079 -30.819 47.799 1.00 12.06 115 SER A CA 1
ATOM 660 C C . SER A 1 115 ? 38.688 -30.848 46.319 1.00 13.07 115 SER A C 1
ATOM 661 O O . SER A 1 115 ? 38.303 -31.884 45.788 1.00 12.85 115 SER A O 1
ATOM 664 N N . ASN A 1 116 ? 38.789 -29.681 45.674 1.00 14.59 116 ASN A N 1
ATOM 665 C CA . ASN A 1 116 ? 38.509 -29.515 44.265 1.00 15.16 116 ASN A CA 1
ATOM 666 C C . ASN A 1 116 ? 39.814 -29.027 43.625 1.00 16.12 116 ASN A C 1
ATOM 667 O O . ASN A 1 116 ? 40.065 -27.822 43.540 1.00 15.15 116 ASN A O 1
ATOM 672 N N . PRO A 1 117 ? 40.682 -29.973 43.232 1.00 16.91 117 PRO A N 1
ATOM 673 C CA . PRO A 1 117 ? 41.980 -29.566 42.704 1.00 18.38 117 PRO A CA 1
ATOM 674 C C . PRO A 1 117 ? 41.853 -28.819 41.380 1.00 19.47 117 PRO A C 1
ATOM 675 O O . PRO A 1 117 ? 40.911 -29.029 40.625 1.00 17.81 117 PRO A O 1
ATOM 679 N N . THR A 1 118 ? 42.803 -27.941 41.118 1.00 21.46 118 THR A N 1
ATOM 680 C CA . THR A 1 118 ? 42.926 -27.355 39.800 1.00 23.68 118 THR A CA 1
ATOM 681 C C . THR A 1 118 ? 43.303 -28.466 38.800 1.00 25.63 118 THR A C 1
ATOM 682 O O . THR A 1 118 ? 43.729 -29.558 39.193 1.00 24.95 118 THR A O 1
ATOM 686 N N . GLU A 1 119 ? 43.111 -28.187 37.518 1.00 27.93 119 GLU A N 1
ATOM 687 C CA . GLU A 1 119 ? 43.443 -29.128 36.449 1.00 29.79 119 GLU A CA 1
ATOM 688 C C . GLU A 1 119 ? 44.897 -29.530 36.531 1.00 30.00 119 GLU A C 1
ATOM 689 O O . GLU A 1 119 ? 45.244 -30.683 36.332 1.00 29.39 119 GLU A O 1
ATOM 695 N N . GLN A 1 120 ? 45.742 -28.560 36.841 1.00 30.20 120 GLN A N 1
ATOM 696 C CA . GLN A 1 120 ? 47.176 -28.793 36.940 1.00 29.95 120 GLN A CA 1
ATOM 697 C C . GLN A 1 120 ? 47.521 -29.721 38.084 1.00 27.98 120 GLN A C 1
ATOM 698 O O . GLN A 1 120 ? 48.288 -30.645 37.933 1.00 27.70 120 GLN A O 1
ATOM 704 N N . GLU A 1 121 ? 46.960 -29.436 39.245 1.00 25.39 121 GLU A N 1
ATOM 705 C CA . GLU A 1 121 ? 47.130 -30.276 40.447 1.00 23.86 121 GLU A CA 1
ATOM 706 C C . GLU A 1 121 ? 46.665 -31.718 40.185 1.00 21.36 121 GLU A C 1
ATOM 707 O O . GLU A 1 121 ? 47.368 -32.683 40.467 1.00 20.51 121 GLU A O 1
ATOM 713 N N . HIS A 1 122 ? 45.485 -31.839 39.604 1.00 19.11 122 HIS A N 1
ATOM 714 C CA . HIS A 1 122 ? 44.905 -33.121 39.253 1.00 19.12 122 HIS A CA 1
ATOM 715 C C . HIS A 1 122 ? 45.893 -33.951 38.431 1.00 18.83 122 HIS A C 1
ATOM 716 O O . HIS A 1 122 ? 46.149 -35.113 38.743 1.00 18.15 122 HIS A O 1
ATOM 723 N N . LEU A 1 123 ? 46.462 -33.334 37.403 1.00 19.12 123 LEU A N 1
ATOM 724 C CA . LEU A 1 123 ? 47.376 -34.023 36.466 1.00 20.81 123 LEU A CA 1
ATOM 725 C C . LEU A 1 123 ? 48.772 -34.284 37.036 1.00 21.54 123 LEU A C 1
ATOM 726 O O . LEU A 1 123 ? 49.474 -35.203 36.607 1.00 21.63 123 LEU A O 1
ATOM 731 N N A GLN A 1 124 ? 49.172 -33.453 37.991 0.50 22.42 124 GLN A N 1
ATOM 732 N N B GLN A 1 124 ? 49.181 -33.456 37.988 0.50 22.39 124 GLN A N 1
ATOM 733 C CA A GLN A 1 124 ? 50.523 -33.488 38.547 0.50 24.15 124 GLN A CA 1
ATOM 734 C CA B GLN A 1 124 ? 50.532 -33.524 38.537 0.50 23.81 124 GLN A CA 1
ATOM 735 C C A GLN A 1 124 ? 50.698 -34.635 39.524 0.50 24.40 124 GLN A C 1
ATOM 736 C C B GLN A 1 124 ? 50.696 -34.661 39.515 0.50 24.37 124 GLN A C 1
ATOM 737 O O A GLN A 1 124 ? 51.753 -35.254 39.602 0.50 23.82 124 GLN A O 1
ATOM 738 O O B GLN A 1 124 ? 51.746 -35.289 39.597 0.50 23.79 124 GLN A O 1
ATOM 749 N N . HIS A 1 125 ? 49.648 -34.901 40.283 1.00 25.09 125 HIS A N 1
ATOM 750 C CA . HIS A 1 125 ? 49.690 -35.928 41.310 1.00 26.42 125 HIS A CA 1
ATOM 751 C C . HIS A 1 125 ? 49.093 -37.225 40.793 1.00 27.62 125 HIS A C 1
ATOM 752 O O . HIS A 1 125 ? 47.948 -37.248 40.316 1.00 26.60 125 HIS A O 1
ATOM 759 N N . ARG A 1 126 ? 49.877 -38.297 40.887 1.00 29.79 126 ARG A N 1
ATOM 760 C CA . ARG A 1 126 ? 49.428 -39.621 40.462 1.00 30.83 126 ARG A CA 1
ATOM 761 C C . ARG A 1 126 ? 48.146 -40.027 41.178 1.00 29.75 126 ARG A C 1
ATOM 762 O O . ARG A 1 126 ? 47.164 -40.429 40.551 1.00 29.81 126 ARG A O 1
ATOM 770 N N . GLU A 1 127 ? 48.157 -39.920 42.496 1.00 27.85 127 GLU A N 1
ATOM 771 C CA . GLU A 1 127 ? 46.997 -40.309 43.278 1.00 26.50 127 GLU A CA 1
ATOM 772 C C . GLU A 1 127 ? 46.064 -39.115 43.505 1.00 23.74 127 GLU A C 1
ATOM 773 O O . GLU A 1 127 ? 46.460 -37.948 43.459 1.00 23.57 127 GLU A O 1
ATOM 779 N N . SER A 1 128 ? 44.809 -39.423 43.752 1.00 20.32 128 SER A N 1
ATOM 780 C CA . SER A 1 128 ? 43.847 -38.420 44.129 1.00 18.15 128 SER A CA 1
ATOM 781 C C . SER A 1 128 ? 44.221 -37.847 45.489 1.00 16.38 128 SER A C 1
ATOM 782 O O . SER A 1 128 ? 44.884 -38.505 46.323 1.00 15.43 128 SER A O 1
ATOM 785 N N . ASN A 1 129 ? 43.795 -36.610 45.729 1.00 15.00 129 ASN A N 1
ATOM 786 C CA . ASN A 1 129 ? 43.935 -36.008 47.069 1.00 13.77 129 ASN A CA 1
ATOM 787 C C . ASN A 1 129 ? 43.359 -36.925 48.142 1.00 12.91 129 ASN A C 1
ATOM 788 O O . ASN A 1 129 ? 43.927 -37.086 49.236 1.00 12.06 129 ASN A O 1
ATOM 793 N N . ALA A 1 130 ? 42.218 -37.529 47.834 1.00 12.69 130 ALA A N 1
ATOM 794 C CA . ALA A 1 130 ? 41.541 -38.401 48.802 1.00 13.08 130 ALA A CA 1
ATOM 795 C C . ALA A 1 130 ? 42.426 -39.600 49.183 1.00 13.37 130 ALA A C 1
ATOM 796 O O . ALA A 1 130 ? 42.515 -39.968 50.352 1.00 12.81 130 ALA A O 1
ATOM 798 N N . GLU A 1 131 ? 43.071 -40.200 48.186 1.00 13.70 131 GLU A N 1
ATOM 799 C CA . GLU A 1 131 ? 43.972 -41.327 48.418 1.00 14.50 131 GLU A CA 1
ATOM 800 C C . GLU A 1 131 ? 45.256 -40.900 49.151 1.00 14.23 131 GLU A C 1
ATOM 801 O O . GLU A 1 131 ? 45.787 -41.639 49.983 1.00 14.76 131 GLU A O 1
ATOM 807 N N . TYR A 1 132 ? 45.739 -39.702 48.841 1.00 14.30 132 TYR A N 1
ATOM 808 C CA . TYR A 1 132 ? 46.864 -39.120 49.546 1.00 14.23 132 TYR A CA 1
ATOM 809 C C . TYR A 1 132 ? 46.507 -38.987 51.034 1.00 13.91 132 TYR A C 1
ATOM 810 O O . TYR A 1 132 ? 47.245 -39.433 51.928 1.00 13.84 132 TYR A O 1
ATOM 819 N N . LEU A 1 133 ? 45.349 -38.394 51.287 1.00 13.88 133 LEU A N 1
ATOM 820 C CA . LEU A 1 133 ? 44.842 -38.223 52.657 1.00 13.93 133 LEU A CA 1
ATOM 821 C C . LEU A 1 133 ? 44.709 -39.587 53.357 1.00 14.21 133 LEU A C 1
ATOM 822 O O . LEU A 1 133 ? 45.073 -39.735 54.546 1.00 14.84 133 LEU A O 1
ATOM 827 N N . ALA A 1 134 ? 44.224 -40.579 52.628 1.00 14.51 134 ALA A N 1
ATOM 828 C CA . ALA A 1 134 ? 44.060 -41.924 53.212 1.00 15.87 134 ALA A CA 1
ATOM 829 C C . ALA A 1 134 ? 45.434 -42.485 53.626 1.00 16.57 134 ALA A C 1
ATOM 830 O O . ALA A 1 134 ? 45.561 -43.143 54.650 1.00 16.77 134 ALA A O 1
ATOM 832 N N . SER A 1 135 ? 46.451 -42.181 52.825 1.00 17.45 135 SER A N 1
ATOM 833 C CA . SER A 1 135 ? 47.816 -42.639 53.071 1.00 18.12 135 SER A CA 1
ATOM 834 C C . SER A 1 135 ? 48.419 -42.002 54.327 1.00 19.04 135 SER A C 1
ATOM 835 O O . SER A 1 135 ? 49.166 -42.664 55.077 1.00 19.01 135 SER A O 1
ATOM 838 N N . LEU A 1 136 ? 48.079 -40.742 54.561 1.00 19.19 136 LEU A N 1
ATOM 839 C CA . LEU A 1 136 ? 48.572 -40.003 55.729 1.00 19.54 136 LEU A CA 1
ATOM 840 C C . LEU A 1 136 ? 47.944 -40.482 57.041 1.00 20.14 136 LEU A C 1
ATOM 841 O O . LEU A 1 136 ? 48.572 -40.416 58.109 1.00 19.48 136 LEU A O 1
ATOM 846 N N . PHE A 1 137 ? 46.699 -40.949 56.953 1.00 20.61 137 PHE A N 1
ATOM 847 C CA . PHE A 1 137 ? 45.910 -41.366 58.113 1.00 20.99 137 PHE A CA 1
ATOM 848 C C . PHE A 1 137 ? 45.354 -42.780 57.919 1.00 21.56 137 PHE A C 1
ATOM 849 O O . PHE A 1 137 ? 44.144 -42.954 57.768 1.00 20.69 137 PHE A O 1
ATOM 857 N N . PRO A 1 138 ? 46.242 -43.802 57.952 1.00 22.56 138 PRO A N 1
ATOM 858 C CA . PRO A 1 138 ? 45.837 -45.179 57.637 1.00 23.31 138 PRO A CA 1
ATOM 859 C C . PRO A 1 138 ? 44.828 -45.789 58.605 1.00 24.11 138 PRO A C 1
ATOM 860 O O . PRO A 1 138 ? 44.122 -46.714 58.231 1.00 25.10 138 PRO A O 1
ATOM 864 N N . THR A 1 139 ? 44.763 -45.283 59.829 1.00 24.63 139 THR A N 1
ATOM 865 C CA . THR A 1 139 ? 43.802 -45.767 60.815 1.00 24.47 139 THR A CA 1
ATOM 866 C C . THR A 1 139 ? 42.430 -45.099 60.650 1.00 24.28 139 THR A C 1
ATOM 867 O O . THR A 1 139 ? 41.481 -45.468 61.344 1.00 24.63 139 THR A O 1
ATOM 871 N N . CYS A 1 140 ? 42.345 -44.096 59.774 1.00 22.79 140 CYS A N 1
ATOM 872 C CA . CYS A 1 140 ? 41.067 -43.490 59.393 1.00 22.05 140 CYS A CA 1
ATOM 873 C C . CYS A 1 140 ? 40.514 -44.113 58.126 1.00 21.10 140 CYS A C 1
ATOM 874 O O . CYS A 1 140 ? 41.224 -44.802 57.398 1.00 21.02 140 CYS A O 1
ATOM 877 N N . THR A 1 141 ? 39.250 -43.824 57.851 1.00 19.99 141 THR A N 1
ATOM 878 C CA . THR A 1 141 ? 38.636 -44.215 56.588 1.00 19.02 141 THR A CA 1
ATOM 879 C C . THR A 1 141 ? 38.175 -42.956 55.854 1.00 17.87 141 THR A C 1
ATOM 880 O O . THR A 1 141 ? 37.446 -42.121 56.402 1.00 17.36 141 THR A O 1
ATOM 884 N N . VAL A 1 142 ? 38.644 -42.807 54.612 1.00 16.05 142 VAL A N 1
ATOM 885 C CA . VAL A 1 142 ? 38.398 -41.592 53.844 1.00 14.64 142 VAL A CA 1
ATOM 886 C C . VAL A 1 142 ? 37.186 -41.748 52.923 1.00 13.63 142 VAL A C 1
ATOM 887 O O . VAL A 1 142 ? 36.990 -42.789 52.281 1.00 13.19 142 VAL A O 1
ATOM 891 N N . VAL A 1 143 ? 36.375 -40.698 52.888 1.00 12.94 143 VAL A N 1
ATOM 892 C CA . VAL A 1 143 ? 35.281 -40.566 51.932 1.00 12.43 143 VAL A CA 1
ATOM 893 C C . VAL A 1 143 ? 35.493 -39.305 51.091 1.00 12.26 143 VAL A C 1
ATOM 894 O O . VAL A 1 143 ? 35.754 -38.232 51.627 1.00 12.19 143 VAL A O 1
ATOM 898 N N . LYS A 1 144 ? 35.434 -39.453 49.765 1.00 11.90 144 LYS A N 1
ATOM 899 C CA . LYS A 1 144 ? 35.455 -38.312 48.873 1.00 11.79 144 LYS A CA 1
ATOM 900 C C . LYS A 1 144 ? 34.047 -37.817 48.733 1.00 11.59 144 LYS A C 1
ATOM 901 O O . LYS A 1 144 ? 33.178 -38.560 48.373 1.00 12.10 144 LYS A O 1
ATOM 907 N N . ALA A 1 145 ? 33.828 -36.551 49.026 1.00 11.58 145 ALA A N 1
ATOM 908 C CA . ALA A 1 145 ? 32.517 -35.947 48.813 1.00 10.97 145 ALA A CA 1
ATOM 909 C C . ALA A 1 145 ? 32.577 -34.431 48.891 1.00 10.76 145 ALA A C 1
ATOM 910 O O . ALA A 1 145 ? 33.387 -33.881 49.637 1.00 10.94 145 ALA A O 1
ATOM 912 N N . PHE A 1 146 ? 31.677 -33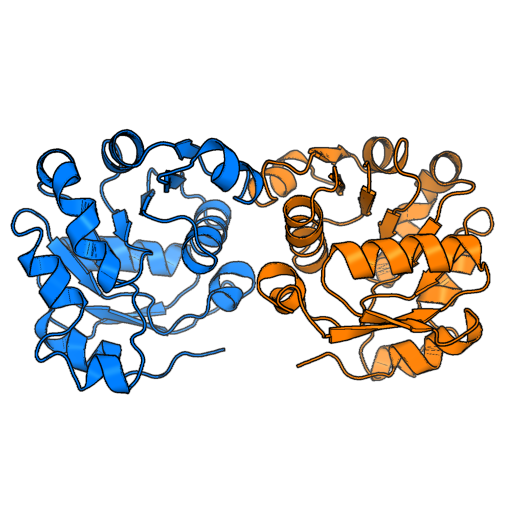.802 48.133 1.00 10.27 146 PHE A N 1
ATOM 913 C CA . PHE A 1 146 ? 31.389 -32.358 48.143 1.00 11.51 146 PHE A CA 1
ATOM 914 C C . PHE A 1 146 ? 32.280 -31.493 47.264 1.00 11.65 146 PHE A C 1
ATOM 915 O O . PHE A 1 146 ? 32.059 -30.305 47.128 1.00 13.21 146 PHE A O 1
ATOM 923 N N . ASN A 1 147 ? 33.261 -32.099 46.630 1.00 12.43 147 ASN A N 1
ATOM 924 C CA . ASN A 1 147 ? 34.150 -31.347 45.746 1.00 12.58 147 ASN A CA 1
ATOM 925 C C . ASN A 1 147 ? 33.478 -30.609 44.604 1.00 12.97 147 ASN A C 1
ATOM 926 O O . ASN A 1 147 ? 34.017 -29.621 44.148 1.00 12.75 147 ASN A O 1
ATOM 931 N N . VAL A 1 148 ? 32.327 -31.091 44.126 1.00 13.59 148 VAL A N 1
ATOM 932 C CA . VAL A 1 148 ? 31.623 -30.451 42.996 1.00 13.96 148 VAL A CA 1
ATOM 933 C C . VAL A 1 148 ? 30.666 -29.328 43.426 1.00 14.20 148 VAL A C 1
ATOM 934 O O . VAL A 1 148 ? 30.085 -28.657 42.575 1.00 14.01 148 VAL A O 1
ATOM 938 N N . ILE A 1 149 ? 30.517 -29.147 44.738 1.00 14.10 149 ILE A N 1
ATOM 939 C CA . ILE A 1 149 ? 29.544 -28.217 45.325 1.00 14.14 149 ILE A CA 1
ATOM 940 C C . ILE A 1 149 ? 30.258 -26.923 45.688 1.00 14.18 149 ILE A C 1
ATOM 941 O O . ILE A 1 149 ? 31.245 -26.944 46.418 1.00 14.01 149 ILE A O 1
ATOM 946 N N . SER A 1 150 ? 29.781 -25.800 45.165 1.00 14.60 150 SER A N 1
ATOM 947 C CA . SER A 1 150 ? 30.395 -24.500 45.475 1.00 14.63 150 SER A CA 1
ATOM 948 C C . SER A 1 150 ? 30.076 -24.065 46.897 1.00 14.65 150 SER A C 1
ATOM 949 O O . SER A 1 150 ? 29.051 -24.481 47.474 1.00 14.92 150 SER A O 1
ATOM 952 N N . ALA A 1 151 ? 30.930 -23.201 47.442 1.00 13.84 151 ALA A N 1
ATOM 953 C CA . ALA A 1 151 ? 30.721 -22.650 48.775 1.00 14.22 151 ALA A CA 1
ATOM 954 C C . ALA A 1 151 ? 29.378 -21.905 48.857 1.00 14.36 151 ALA A C 1
ATOM 955 O O . ALA A 1 151 ? 28.658 -22.017 49.849 1.00 13.92 151 ALA A O 1
ATOM 957 N N . TRP A 1 152 ? 29.007 -21.182 47.806 1.00 16.15 152 TRP A N 1
ATOM 958 C CA . TRP A 1 152 ? 27.730 -20.455 47.822 1.00 16.38 152 TRP A CA 1
ATOM 959 C C . TRP A 1 152 ? 26.540 -21.405 47.787 1.00 16.52 152 TRP A C 1
ATOM 960 O O . TRP A 1 152 ? 25.499 -21.128 48.390 1.00 16.05 152 TRP A O 1
ATOM 971 N N . THR A 1 153 ? 26.683 -22.526 47.086 1.00 16.38 153 THR A N 1
ATOM 972 C CA . THR A 1 153 ? 25.613 -23.544 47.053 1.00 16.63 153 THR A CA 1
ATOM 973 C C . THR A 1 153 ? 25.395 -24.106 48.444 1.00 16.57 153 THR A C 1
ATOM 974 O O . THR A 1 153 ? 24.262 -24.372 48.842 1.00 16.92 153 THR A O 1
ATOM 978 N N . LEU A 1 154 ? 26.482 -24.295 49.179 1.00 17.37 154 LEU A N 1
ATOM 979 C CA . LEU A 1 154 ? 26.396 -24.692 50.594 1.00 18.58 154 LEU A CA 1
ATOM 980 C C . LEU A 1 154 ? 25.689 -23.636 51.440 1.00 20.53 154 LEU A C 1
ATOM 981 O O . LEU A 1 154 ? 24.836 -23.963 52.259 1.00 21.47 154 LEU A O 1
ATOM 986 N N . GLN A 1 155 ? 26.008 -22.373 51.203 1.00 23.10 155 GLN A N 1
ATOM 987 C CA . GLN A 1 155 ? 25.431 -21.266 51.954 1.00 25.62 155 GLN A CA 1
ATOM 988 C C . GLN A 1 155 ? 23.963 -21.036 51.634 1.00 29.25 155 GLN A C 1
ATOM 989 O O . GLN A 1 155 ? 23.144 -20.869 52.519 1.00 29.11 155 GLN A O 1
ATOM 995 N N . ALA A 1 156 ? 23.670 -20.962 50.352 1.00 32.95 156 ALA A N 1
ATOM 996 C CA . ALA A 1 156 ? 22.392 -20.480 49.886 1.00 36.83 156 ALA A CA 1
ATOM 997 C C . ALA A 1 156 ? 21.549 -21.634 49.456 1.00 39.79 156 ALA A C 1
ATOM 998 O O . ALA A 1 156 ? 20.445 -21.811 49.960 1.00 40.45 156 ALA A O 1
ATOM 1000 N N . GLY A 1 157 ? 22.117 -22.419 48.532 1.00 42.98 157 GLY A N 1
ATOM 1001 C CA . GLY A 1 157 ? 21.402 -23.376 47.678 1.00 44.14 157 GLY A CA 1
ATOM 1002 C C . GLY A 1 157 ? 20.957 -24.550 48.501 1.00 46.05 157 GLY A C 1
ATOM 1003 O O . GLY A 1 157 ? 20.313 -24.346 49.507 1.00 46.26 157 GLY A O 1
ATOM 1004 N N . PRO A 1 158 ? 21.203 -25.795 48.047 1.00 47.62 158 PRO A N 1
ATOM 1005 C CA . PRO A 1 158 ? 21.106 -26.266 46.662 1.00 47.75 158 PRO A CA 1
ATOM 1006 C C . PRO A 1 158 ? 19.661 -26.092 46.258 1.00 45.71 158 PRO A C 1
ATOM 1007 O O . PRO A 1 158 ? 19.354 -25.802 45.110 1.00 48.06 158 PRO A O 1
ATOM 1011 N N . ARG A 1 159 ? 18.794 -26.387 47.210 1.00 40.56 159 ARG A N 1
ATOM 1012 C CA . ARG A 1 159 ? 18.083 -25.333 47.910 1.00 38.74 159 ARG A CA 1
ATOM 1013 C C . ARG A 1 159 ? 17.739 -25.818 49.309 1.00 38.37 159 ARG A C 1
ATOM 1014 O O . ARG A 1 159 ? 17.445 -25.021 50.203 1.00 43.76 159 ARG A O 1
ATOM 1022 N N . ASP A 1 160 ? 17.929 -27.120 49.504 1.00 36.07 160 ASP A N 1
ATOM 1023 C CA . ASP A 1 160 ? 16.909 -28.011 50.043 1.00 39.65 160 ASP A CA 1
ATOM 1024 C C . ASP A 1 160 ? 16.147 -28.831 48.983 1.00 43.98 160 ASP A C 1
ATOM 1025 O O . ASP A 1 160 ? 15.382 -29.711 49.355 1.00 51.63 160 ASP A O 1
ATOM 1030 N N . GLY A 1 161 ? 16.289 -28.515 47.691 1.00 53.47 161 GLY A N 1
ATOM 1031 C CA . GLY A 1 161 ? 15.809 -29.375 46.596 1.00 52.26 161 GLY A CA 1
ATOM 1032 C C . GLY A 1 161 ? 16.915 -30.337 46.318 1.00 51.79 161 GLY A C 1
ATOM 1033 O O . GLY A 1 161 ? 17.772 -30.400 47.121 1.00 54.90 161 GLY A O 1
ATOM 1034 N N . ASN A 1 162 ? 16.935 -31.069 45.202 1.00 45.46 162 ASN A N 1
ATOM 1035 C CA . ASN A 1 162 ? 18.112 -31.950 44.924 1.00 41.20 162 ASN A CA 1
ATOM 1036 C C . ASN A 1 162 ? 19.260 -31.027 44.515 1.00 34.37 162 ASN A C 1
ATOM 1037 O O . ASN A 1 162 ? 19.000 -30.006 43.896 1.00 32.72 162 ASN A O 1
ATOM 1042 N N . ARG A 1 163 ? 20.514 -31.411 44.715 1.00 28.19 163 ARG A N 1
ATOM 1043 C CA . ARG A 1 163 ? 21.477 -31.665 43.645 1.00 27.34 163 ARG A CA 1
ATOM 1044 C C . ARG A 1 163 ? 22.703 -32.504 44.056 1.00 28.66 163 ARG A C 1
ATOM 1045 O O . ARG A 1 163 ? 22.913 -32.771 45.233 1.00 32.36 163 ARG A O 1
ATOM 1053 N N . GLN A 1 164 ? 23.455 -33.010 43.085 1.00 32.36 164 GLN A N 1
ATOM 1054 C CA . GLN A 1 164 ? 23.898 -34.409 43.059 1.00 32.29 164 GLN A CA 1
ATOM 1055 C C . GLN A 1 164 ? 25.231 -34.123 43.773 1.00 30.35 164 GLN A C 1
ATOM 1056 O O . GLN A 1 164 ? 25.969 -33.245 43.341 1.00 28.69 164 GLN A O 1
ATOM 1062 N N . VAL A 1 165 ? 25.571 -34.879 44.813 1.00 26.94 165 VAL A N 1
ATOM 1063 C CA . VAL A 1 165 ? 26.975 -35.131 45.233 1.00 25.03 165 VAL A CA 1
ATOM 1064 C C . VAL A 1 165 ? 27.487 -36.520 44.911 1.00 22.92 165 VAL A C 1
ATOM 1065 O O . VAL A 1 165 ? 27.195 -37.459 45.634 1.00 21.70 165 VAL A O 1
ATOM 1069 N N . PRO A 1 166 ? 28.453 -36.630 43.994 1.00 21.21 166 PRO A N 1
ATOM 1070 C CA . PRO A 1 166 ? 29.326 -37.808 43.994 1.00 20.73 166 PRO A CA 1
ATOM 1071 C C . PRO A 1 166 ? 30.069 -38.160 45.260 1.00 19.29 166 PRO A C 1
ATOM 1072 O O . PRO A 1 166 ? 30.718 -37.329 45.850 1.00 18.92 166 PRO A O 1
ATOM 1076 N N . ILE A 1 167 ? 29.953 -39.422 45.642 1.00 18.92 167 ILE A N 1
ATOM 1077 C CA . ILE A 1 167 ? 30.584 -39.930 46.841 1.00 19.06 167 ILE A CA 1
ATOM 1078 C C . ILE A 1 167 ? 31.338 -41.205 46.408 1.00 18.72 167 ILE A C 1
ATOM 1079 O O . ILE A 1 167 ? 30.779 -42.122 45.782 1.00 19.18 167 ILE A O 1
ATOM 1084 N N . CYS A 1 168 ? 32.588 -41.330 46.819 1.00 18.08 168 CYS A N 1
ATOM 1085 C CA . CYS A 1 168 ? 33.136 -42.635 47.030 1.00 18.42 168 CYS A CA 1
ATOM 1086 C C . CYS A 1 168 ? 34.031 -42.890 48.215 1.00 17.86 168 CYS A C 1
ATOM 1087 O O . CYS A 1 168 ? 34.321 -42.004 48.978 1.00 16.57 168 CYS A O 1
ATOM 1090 N N . GLY A 1 169 ? 34.449 -44.146 48.313 1.00 18.32 169 GLY A N 1
ATOM 1091 C CA . GLY A 1 169 ? 35.413 -44.615 49.294 1.00 19.84 169 GLY A CA 1
ATOM 1092 C C . GLY A 1 169 ? 35.134 -46.062 49.671 1.00 20.75 169 GLY A C 1
ATOM 1093 O O . GLY A 1 169 ? 34.314 -46.712 49.029 1.00 20.36 169 GLY A O 1
ATOM 1094 N N . ASP A 1 170 ? 35.969 -46.638 50.529 1.00 22.46 170 ASP A N 1
ATOM 1095 C CA . ASP A 1 170 ? 36.314 -48.051 50.417 1.00 23.80 170 ASP A CA 1
ATOM 1096 C C . ASP A 1 170 ? 35.354 -48.708 51.422 1.00 24.71 170 ASP A C 1
ATOM 1097 O O . ASP A 1 170 ? 35.114 -49.905 51.338 1.00 24.86 170 ASP A O 1
ATOM 1102 N N . GLN A 1 171 ? 34.837 -47.934 52.391 1.00 25.58 171 GLN A N 1
ATOM 1103 C CA . GLN A 1 171 ? 34.035 -48.491 53.502 1.00 26.22 171 GLN A CA 1
ATOM 1104 C C . GLN A 1 171 ? 32.531 -48.129 53.433 1.00 26.65 171 GLN A C 1
ATOM 1105 O O . GLN A 1 171 ? 32.162 -46.963 53.565 1.00 25.95 171 GLN A O 1
ATOM 1111 N N . PRO A 1 172 ? 31.656 -49.143 53.272 1.00 27.49 172 PRO A N 1
ATOM 1112 C CA . PRO A 1 172 ? 30.214 -48.903 53.142 1.00 27.55 172 PRO A CA 1
ATOM 1113 C C . PRO A 1 172 ? 29.590 -48.075 54.278 1.00 27.49 172 PRO A C 1
ATOM 1114 O O . PRO A 1 172 ? 28.757 -47.216 54.023 1.00 26.97 172 PRO A O 1
ATOM 1118 N N . GLU A 1 173 ? 29.983 -48.347 55.521 1.00 27.15 173 GLU A N 1
ATOM 1119 C CA . GLU A 1 173 ? 29.421 -47.627 56.679 1.00 26.68 173 GLU A CA 1
ATOM 1120 C C . GLU A 1 173 ? 29.787 -46.150 56.665 1.00 25.40 173 GLU A C 1
ATOM 1121 O O . GLU A 1 173 ? 28.948 -45.292 56.983 1.00 24.70 173 GLU A O 1
ATOM 1127 N N . ALA A 1 174 ? 31.047 -45.861 56.327 1.00 23.73 174 ALA A N 1
ATOM 1128 C CA . ALA A 1 174 ? 31.508 -44.479 56.172 1.00 23.37 174 ALA A CA 1
ATOM 1129 C C . ALA A 1 174 ? 30.719 -43.751 55.075 1.00 22.37 174 ALA A C 1
ATOM 1130 O O . ALA A 1 174 ? 30.240 -42.641 55.280 1.00 22.28 174 ALA A O 1
ATOM 1132 N N . LYS A 1 175 ? 30.595 -44.371 53.909 1.00 22.40 175 LYS A N 1
ATOM 1133 C CA . LYS A 1 175 ? 29.860 -43.752 52.796 1.00 23.50 175 LYS A CA 1
ATOM 1134 C C . LYS A 1 175 ? 28.396 -43.480 53.146 1.00 24.01 175 LYS A C 1
ATOM 1135 O O . LYS A 1 175 ? 27.836 -42.464 52.738 1.00 23.47 175 LYS A O 1
ATOM 1141 N N . ARG A 1 176 ? 27.773 -44.409 53.874 1.00 26.03 176 ARG A N 1
ATOM 1142 C CA . ARG A 1 176 ? 26.388 -44.242 54.330 1.00 26.36 176 ARG A CA 1
ATOM 1143 C C . ARG A 1 176 ? 26.267 -43.041 55.286 1.00 25.57 176 ARG A C 1
ATOM 1144 O O . ARG A 1 176 ? 25.366 -42.231 55.164 1.00 25.16 176 ARG A O 1
ATOM 1152 N N . ALA A 1 177 ? 27.174 -42.936 56.243 1.00 24.62 177 ALA A N 1
ATOM 1153 C CA . ALA A 1 177 ? 27.179 -41.797 57.167 1.00 23.77 177 ALA A CA 1
ATOM 1154 C C . ALA A 1 177 ? 27.257 -40.454 56.429 1.00 22.57 177 ALA A C 1
ATOM 1155 O O . ALA A 1 177 ? 26.551 -39.511 56.757 1.00 22.01 177 ALA A O 1
ATOM 1157 N N . VAL A 1 178 ? 28.120 -40.372 55.425 1.00 21.45 178 VAL A N 1
ATOM 1158 C CA . VAL A 1 178 ? 28.297 -39.112 54.694 1.00 20.68 178 VAL A CA 1
ATOM 1159 C C . VAL A 1 178 ? 27.102 -38.861 53.765 1.00 20.08 178 VAL A C 1
ATOM 1160 O O . VAL A 1 178 ? 26.682 -37.717 53.577 1.00 20.10 178 VAL A O 1
ATOM 1164 N N . SER A 1 179 ? 26.540 -39.929 53.218 1.00 20.44 179 SER A N 1
ATOM 1165 C CA . SER A 1 179 ? 25.362 -39.847 52.363 1.00 21.24 179 SER A CA 1
ATOM 1166 C C . SER A 1 179 ? 24.130 -39.334 53.115 1.00 21.56 179 SER A C 1
ATOM 1167 O O . SER A 1 179 ? 23.431 -38.456 52.618 1.00 21.34 179 SER A O 1
ATOM 1170 N N . GLU A 1 180 ? 23.885 -39.865 54.313 1.00 22.21 180 GLU A N 1
ATOM 1171 C CA . GLU A 1 180 ? 22.772 -39.399 55.165 1.00 23.57 180 GLU A CA 1
ATOM 1172 C C . GLU A 1 180 ? 22.951 -37.919 55.481 1.00 22.78 180 GLU A C 1
ATOM 1173 O O . GLU A 1 180 ? 22.011 -37.146 55.556 1.00 22.31 180 GLU A O 1
ATOM 1179 N N . MET A 1 181 ? 24.191 -37.545 55.653 1.00 22.06 181 MET A N 1
ATOM 1180 C CA . MET A 1 181 ? 24.514 -36.191 55.988 1.00 21.47 181 MET A CA 1
ATOM 1181 C C . MET A 1 181 ? 24.229 -35.309 54.780 1.00 19.98 181 MET A C 1
ATOM 1182 O O . MET A 1 181 ? 23.572 -34.291 54.900 1.00 20.00 181 MET A O 1
ATOM 1187 N N . ALA A 1 182 ? 24.641 -35.748 53.608 1.00 18.60 182 ALA A N 1
ATOM 1188 C CA . ALA A 1 182 ? 24.310 -35.086 52.347 1.00 18.63 182 ALA A CA 1
ATOM 1189 C C . ALA A 1 182 ? 22.802 -34.908 52.168 1.00 18.43 182 ALA A C 1
ATOM 1190 O O . ALA A 1 182 ? 22.331 -33.836 51.790 1.00 18.02 182 ALA A O 1
ATOM 1192 N N . LEU A 1 183 ? 22.052 -35.967 52.434 1.00 18.96 183 LEU A N 1
ATOM 1193 C CA . LEU A 1 183 ? 20.602 -35.930 52.350 1.00 19.86 183 LEU A CA 1
ATOM 1194 C C . LEU A 1 183 ? 20.011 -34.917 53.328 1.00 20.28 183 LEU A C 1
ATOM 1195 O O . LEU A 1 183 ? 19.156 -34.123 52.944 1.00 20.20 183 LEU A O 1
ATOM 1200 N N . ALA A 1 184 ? 20.468 -34.943 54.580 1.00 20.54 184 ALA A N 1
ATOM 1201 C CA . ALA A 1 184 ? 19.977 -33.998 55.590 1.00 20.56 184 ALA A CA 1
ATOM 1202 C C . ALA A 1 184 ? 20.243 -32.554 55.164 1.00 20.90 184 ALA A C 1
ATOM 1203 O O . ALA A 1 184 ? 19.481 -31.655 55.491 1.00 20.74 184 ALA A O 1
ATOM 1205 N N . MET A 1 185 ? 21.332 -32.350 54.431 1.00 20.41 185 MET A N 1
ATOM 1206 C CA . MET A 1 185 ? 21.711 -31.027 53.950 1.00 21.02 185 MET A CA 1
ATOM 1207 C C . MET A 1 185 ? 20.949 -30.613 52.693 1.00 20.61 185 MET A C 1
ATOM 1208 O O . MET A 1 185 ? 21.104 -29.504 52.217 1.00 20.74 185 MET A O 1
ATOM 1213 N N . GLY A 1 186 ? 20.122 -31.501 52.159 1.00 20.70 186 GLY A N 1
ATOM 1214 C CA . GLY A 1 186 ? 19.328 -31.203 50.969 1.00 20.80 186 GLY A CA 1
ATOM 1215 C C . GLY A 1 186 ? 19.992 -31.576 49.657 1.00 20.76 186 GLY A C 1
ATOM 1216 O O . GLY A 1 186 ? 19.546 -31.149 48.606 1.00 21.04 186 GLY A O 1
ATOM 1217 N N . PHE A 1 187 ? 21.053 -32.373 49.705 1.00 20.72 187 PHE A N 1
ATOM 1218 C CA . PHE A 1 187 ? 21.734 -32.832 48.496 1.00 21.23 187 PHE A CA 1
ATOM 1219 C C . PHE A 1 187 ? 21.273 -34.241 48.146 1.00 21.58 187 PHE A C 1
ATOM 1220 O O . PHE A 1 187 ? 20.491 -34.840 48.869 1.00 21.99 187 PHE A O 1
ATOM 1228 N N . MET A 1 188 ? 21.752 -34.746 47.018 1.00 22.08 188 MET A N 1
ATOM 1229 C CA . MET A 1 188 ? 21.417 -36.065 46.538 1.00 22.30 188 MET A CA 1
ATOM 1230 C C . MET A 1 188 ? 22.680 -36.851 46.262 1.00 22.06 188 MET A C 1
ATOM 1231 O O . MET A 1 188 ? 23.298 -36.686 45.216 1.00 20.59 188 MET A O 1
ATOM 1236 N N . PRO A 1 189 ? 23.072 -37.711 47.210 1.00 22.10 189 PRO A N 1
ATOM 1237 C CA . PRO A 1 189 ? 24.323 -38.427 47.060 1.00 22.54 189 PRO A CA 1
ATOM 1238 C C . PRO A 1 189 ? 24.246 -39.429 45.920 1.00 23.10 189 PRO A C 1
ATOM 1239 O O . PRO A 1 189 ? 23.185 -39.988 45.648 1.00 22.96 189 PRO A O 1
ATOM 1243 N N . VAL A 1 190 ? 25.366 -39.593 45.232 1.00 23.50 190 VAL A N 1
ATOM 1244 C CA . VAL A 1 190 ? 25.479 -40.445 44.068 1.00 24.32 190 VAL A CA 1
ATOM 1245 C C . VAL A 1 190 ? 26.715 -41.290 44.292 1.00 24.83 190 VAL A C 1
ATOM 1246 O O . VAL A 1 190 ? 27.815 -40.771 44.329 1.00 24.12 190 VAL A O 1
ATOM 1250 N N . ASP A 1 191 ? 26.526 -42.589 44.456 1.00 25.73 191 ASP A N 1
ATOM 1251 C CA . ASP A 1 191 ? 27.623 -43.480 44.778 1.00 26.07 191 ASP A CA 1
ATOM 1252 C C . ASP A 1 191 ? 28.492 -43.706 43.552 1.00 26.23 191 ASP A C 1
ATOM 1253 O O . ASP A 1 191 ? 28.018 -44.183 42.540 1.00 26.09 191 ASP A O 1
ATOM 1258 N N . MET A 1 192 ? 29.765 -43.358 43.661 1.00 25.84 192 MET A N 1
ATOM 1259 C CA . MET A 1 192 ? 30.723 -43.563 42.575 1.00 25.85 192 MET A CA 1
ATOM 1260 C C . MET A 1 192 ? 31.678 -44.722 42.882 1.00 25.55 192 MET A C 1
ATOM 1261 O O . MET A 1 192 ? 32.664 -44.935 42.170 1.00 26.15 192 MET A O 1
ATOM 1266 N N . GLY A 1 193 ? 31.400 -45.469 43.939 1.00 24.42 193 GLY A N 1
ATOM 1267 C CA . GLY A 1 193 ? 32.155 -46.679 44.213 1.00 23.91 193 GLY A CA 1
ATOM 1268 C C . GLY A 1 193 ? 33.272 -46.524 45.226 1.00 22.96 193 GLY A C 1
ATOM 1269 O O . GLY A 1 193 ? 33.119 -45.813 46.215 1.00 22.39 193 GLY A O 1
ATOM 1270 N N . SER A 1 194 ? 34.389 -47.199 44.985 1.00 21.79 194 SER A N 1
ATOM 1271 C CA . SER A 1 194 ? 35.472 -47.255 45.970 1.00 21.86 194 SER A CA 1
ATOM 1272 C C . SER A 1 194 ? 36.338 -45.997 45.917 1.00 21.21 194 SER A C 1
ATOM 1273 O O . SER A 1 194 ? 36.157 -45.161 45.059 1.00 21.02 194 SER A O 1
ATOM 1276 N N . LE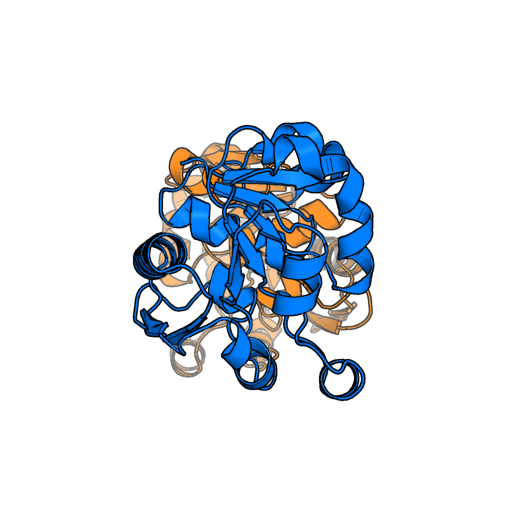U A 1 195 ? 37.301 -45.885 46.819 1.00 21.28 195 LEU A N 1
ATOM 1277 C CA . LEU A 1 195 ? 38.161 -44.709 46.828 1.00 21.53 195 LEU A CA 1
ATOM 1278 C C . LEU A 1 195 ? 39.028 -44.604 45.575 1.00 21.87 195 LEU A C 1
ATOM 1279 O O . LEU A 1 195 ? 39.499 -43.525 45.248 1.00 22.31 195 LEU A O 1
ATOM 1284 N N . ALA A 1 196 ? 39.225 -45.701 44.850 1.00 22.37 196 ALA A N 1
ATOM 1285 C CA . ALA A 1 196 ? 39.978 -45.611 43.604 1.00 22.29 196 ALA A CA 1
ATOM 1286 C C . ALA A 1 196 ? 39.249 -44.773 42.533 1.00 22.39 196 ALA A C 1
ATOM 1287 O O . ALA A 1 196 ? 39.863 -44.344 41.571 1.00 22.88 196 ALA A O 1
ATOM 1289 N N . SER A 1 197 ? 37.946 -44.557 42.703 1.00 21.16 197 SER A N 1
ATOM 1290 C CA . SER A 1 197 ? 37.195 -43.659 41.825 1.00 20.17 197 SER A CA 1
ATOM 1291 C C . SER A 1 197 ? 37.413 -42.183 42.122 1.00 19.28 197 SER A C 1
ATOM 1292 O O . SER A 1 197 ? 36.909 -41.359 41.375 1.00 18.52 197 SER A O 1
ATOM 1295 N N . ALA A 1 198 ? 38.126 -41.858 43.205 1.00 18.05 198 ALA A N 1
ATOM 1296 C CA . ALA A 1 198 ? 38.274 -40.480 43.665 1.00 18.17 198 ALA A CA 1
ATOM 1297 C C . ALA A 1 198 ? 39.002 -39.610 42.644 1.00 17.39 198 ALA A C 1
ATOM 1298 O O . ALA A 1 198 ? 38.716 -38.420 42.525 1.00 16.01 198 ALA A O 1
ATOM 1300 N N . TRP A 1 199 ? 39.939 -40.200 41.900 1.00 18.05 199 TRP A N 1
ATOM 1301 C CA . TRP A 1 199 ? 40.703 -39.406 40.938 1.00 18.71 199 TRP A CA 1
ATOM 1302 C C . TRP A 1 199 ? 39.767 -38.855 39.858 1.00 18.75 199 TRP A C 1
ATOM 1303 O O . TRP A 1 199 ? 39.797 -37.661 39.540 1.00 17.43 199 TRP A O 1
ATOM 1314 N N . GLU A 1 200 ? 38.913 -39.732 39.341 1.00 18.69 200 GLU A N 1
ATOM 1315 C CA . GLU A 1 200 ? 37.917 -39.368 38.346 1.00 19.28 200 GLU A CA 1
ATOM 1316 C C . GLU A 1 200 ? 36.919 -38.372 38.930 1.00 18.19 200 GLU A C 1
ATOM 1317 O O . GLU A 1 200 ? 36.620 -37.373 38.316 1.00 18.11 200 GLU A O 1
ATOM 1323 N N . VAL A 1 201 ? 36.451 -38.630 40.141 1.00 17.10 201 VAL A N 1
ATOM 1324 C CA . VAL A 1 201 ? 35.546 -37.692 40.843 1.00 16.64 201 VAL A CA 1
ATOM 1325 C C . VAL A 1 201 ? 36.191 -36.305 41.013 1.00 15.96 201 VAL A C 1
ATOM 1326 O O . VAL A 1 201 ? 35.542 -35.278 40.814 1.00 15.50 201 VAL A O 1
ATOM 1330 N N . GLU A 1 202 ? 37.480 -36.290 41.326 1.00 15.52 202 GLU A N 1
ATOM 1331 C CA . GLU A 1 202 ? 38.250 -35.063 41.460 1.00 15.62 202 GLU A CA 1
ATOM 1332 C C . GLU A 1 202 ? 38.379 -34.285 40.143 1.00 16.57 202 GLU A C 1
ATOM 1333 O O . GLU A 1 202 ? 38.590 -33.093 40.178 1.00 16.55 202 GLU A O 1
ATOM 1339 N N . ALA A 1 203 ? 38.251 -34.954 38.991 1.00 18.17 203 ALA A N 1
ATOM 1340 C CA . ALA A 1 203 ? 38.227 -34.265 37.676 1.00 19.06 203 ALA A CA 1
ATOM 1341 C C . ALA A 1 203 ? 36.888 -33.574 37.371 1.00 20.23 203 ALA A C 1
ATOM 1342 O O . ALA A 1 203 ? 36.811 -32.716 36.485 1.00 20.02 203 ALA A O 1
ATOM 1344 N N . MET A 1 204 ? 35.830 -33.961 38.085 1.00 20.81 204 MET A N 1
ATOM 1345 C CA . MET A 1 204 ? 34.502 -33.443 37.808 1.00 21.43 204 MET A CA 1
ATOM 1346 C C . MET A 1 204 ? 34.439 -31.921 38.036 1.00 22.64 204 MET A C 1
ATOM 1347 O O . MET A 1 204 ? 34.933 -31.410 39.052 1.00 22.16 204 MET A O 1
ATOM 1352 N N . PRO A 1 205 ? 33.873 -31.177 37.072 1.00 24.52 205 PRO A N 1
ATOM 1353 C CA . PRO A 1 205 ? 33.822 -29.736 37.239 1.00 26.29 205 PRO A CA 1
ATOM 1354 C C . PRO A 1 205 ? 32.996 -29.260 38.438 1.00 28.26 205 PRO A C 1
ATOM 1355 O O . PRO A 1 205 ? 32.047 -29.902 38.857 1.00 26.65 205 PRO A O 1
ATOM 1359 N N . LEU A 1 206 ? 33.426 -28.141 39.000 1.00 31.81 206 LEU A N 1
ATOM 1360 C CA . LEU A 1 206 ? 32.699 -27.455 40.057 1.00 33.69 206 LEU A CA 1
ATOM 1361 C C . LEU A 1 206 ? 31.448 -26.786 39.495 1.00 36.73 206 LEU A C 1
ATOM 1362 O O . LEU A 1 206 ? 31.486 -26.146 38.459 1.00 36.25 206 LEU A O 1
ATOM 1367 N N . ARG A 1 207 ? 30.393 -26.861 40.237 1.00 39.92 207 ARG A N 1
ATOM 1368 C CA . ARG A 1 207 ? 29.107 -26.348 39.786 1.00 42.11 207 ARG A CA 1
ATOM 1369 C C . ARG A 1 207 ? 28.690 -25.114 40.572 1.00 43.07 207 ARG A C 1
ATOM 1370 O O . ARG A 1 207 ? 28.702 -25.123 41.800 1.00 43.17 207 ARG A O 1
ATOM 1378 N N . LEU A 1 208 ? 28.307 -24.076 39.893 1.00 42.22 208 LEU A N 1
ATOM 1379 C CA . LEU A 1 208 ? 27.577 -22.958 40.526 1.00 42.08 208 LEU A CA 1
ATOM 1380 C C . LEU A 1 208 ? 26.048 -23.086 40.406 1.00 41.58 208 LEU A C 1
ATOM 1381 O O . LEU A 1 208 ? 25.519 -23.440 39.353 1.00 41.09 208 LEU A O 1
ATOM 1386 N N . PRO B 1 29 ? 31.458 0.529 63.657 1.00 22.51 29 PRO B N 1
ATOM 1387 C CA . PRO B 1 29 ? 30.794 0.566 64.941 1.00 23.74 29 PRO B CA 1
ATOM 1388 C C . PRO B 1 29 ? 29.675 1.600 65.077 1.00 26.04 29 PRO B C 1
ATOM 1389 O O . PRO B 1 29 ? 29.798 2.709 64.564 1.00 30.89 29 PRO B O 1
ATOM 1393 N N . LYS B 1 30 ? 28.552 1.196 65.662 1.00 28.94 30 LYS B N 1
ATOM 1394 C CA . LYS B 1 30 ? 27.948 -0.056 65.291 1.00 28.34 30 LYS B CA 1
ATOM 1395 C C . LYS B 1 30 ? 27.247 0.237 63.983 1.00 26.29 30 LYS B C 1
ATOM 1396 O O . LYS B 1 30 ? 26.692 1.307 63.798 1.00 25.55 30 LYS B O 1
ATOM 1402 N N . VAL B 1 31 ? 27.298 -0.720 63.081 1.00 22.93 31 VAL B N 1
ATOM 1403 C CA . VAL B 1 31 ? 26.556 -0.647 61.836 1.00 20.74 31 VAL B CA 1
ATOM 1404 C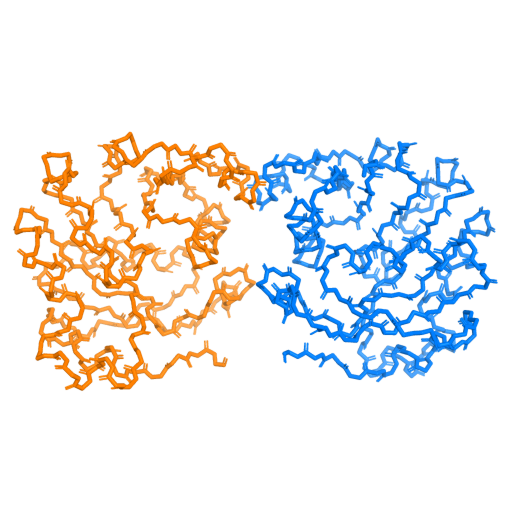 C . VAL B 1 31 ? 25.349 -1.553 61.983 1.00 18.87 31 VAL B C 1
ATOM 1405 O O . VAL B 1 31 ? 25.486 -2.680 62.450 1.00 18.03 31 VAL B O 1
ATOM 1409 N N . GLY B 1 32 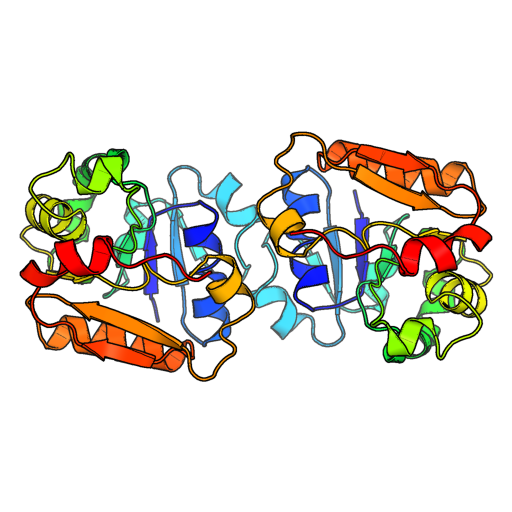? 24.178 -1.052 61.607 1.00 16.64 32 GLY B N 1
ATOM 1410 C CA . GLY B 1 32 ? 22.959 -1.823 61.713 1.00 16.36 32 GLY B CA 1
ATOM 1411 C C . GLY B 1 32 ? 22.536 -2.504 60.409 1.00 15.33 32 GLY B C 1
ATOM 1412 O O . GLY B 1 32 ? 22.825 -2.014 59.305 1.00 14.99 32 GLY B O 1
ATOM 1413 N N . ILE B 1 33 ? 21.890 -3.654 60.553 1.00 14.66 33 ILE B N 1
ATOM 1414 C CA . ILE B 1 33 ? 21.295 -4.384 59.439 1.00 14.71 33 ILE B CA 1
ATOM 1415 C C . ILE B 1 33 ? 19.913 -4.848 59.873 1.00 15.06 33 ILE B C 1
ATOM 1416 O O . ILE B 1 33 ? 19.778 -5.462 60.931 1.00 15.64 33 ILE B O 1
ATOM 1421 N N . LEU B 1 34 ? 18.898 -4.536 59.076 1.00 16.00 34 LEU B N 1
ATOM 1422 C CA . LEU B 1 34 ? 17.556 -5.090 59.273 1.00 16.63 34 LEU B CA 1
ATOM 1423 C C . LEU B 1 34 ? 17.395 -6.170 58.242 1.00 17.74 34 LEU B C 1
ATOM 1424 O O . LEU B 1 34 ? 17.432 -5.890 57.054 1.00 17.88 34 LEU B O 1
ATOM 1429 N N . GLY B 1 35 ? 17.236 -7.398 58.719 1.00 18.98 35 GLY B N 1
ATOM 1430 C CA . GLY B 1 35 ? 16.831 -8.531 57.912 1.00 19.60 35 GLY B CA 1
ATOM 1431 C C . GLY B 1 35 ? 17.638 -9.732 58.357 1.00 19.99 35 GLY B C 1
ATOM 1432 O O . GLY B 1 35 ? 18.634 -9.604 59.070 1.00 19.50 35 GLY B O 1
ATOM 1433 N N . SER B 1 36 ? 17.219 -10.896 57.900 1.00 20.57 36 SER B N 1
ATOM 1434 C CA . SER B 1 36 ? 17.746 -12.162 58.390 1.00 20.43 36 SER B CA 1
ATOM 1435 C C . SER B 1 36 ? 18.188 -13.089 57.282 1.00 20.00 36 SER B C 1
ATOM 1436 O O . SER B 1 36 ? 18.595 -14.222 57.566 1.00 19.59 36 SER B O 1
ATOM 1439 N N . GLY B 1 37 ? 18.117 -12.630 56.030 1.00 18.93 37 GLY B N 1
ATOM 1440 C CA . GLY B 1 37 ? 18.328 -13.515 54.885 1.00 18.22 37 GLY B CA 1
ATOM 1441 C C . GLY B 1 37 ? 19.768 -13.649 54.430 1.00 17.41 37 GLY B C 1
ATOM 1442 O O . GLY B 1 37 ? 20.688 -13.159 55.074 1.00 16.18 37 GLY B O 1
ATOM 1443 N N . ASP B 1 38 ? 19.950 -14.293 53.283 1.00 16.57 38 ASP B N 1
ATOM 1444 C CA . ASP B 1 38 ? 21.272 -14.505 52.706 1.00 16.17 38 ASP B CA 1
ATOM 1445 C C . ASP B 1 38 ? 22.047 -13.205 52.513 1.00 15.11 38 ASP B C 1
ATOM 1446 O O . ASP B 1 38 ? 23.245 -13.135 52.791 1.00 14.64 38 ASP B O 1
ATOM 1451 N N . PHE B 1 39 ? 21.379 -12.170 52.019 1.00 14.61 39 PHE B N 1
ATOM 1452 C CA . PHE B 1 39 ? 22.068 -10.894 51.816 1.00 14.05 39 PHE B CA 1
ATOM 1453 C C . PHE B 1 39 ? 22.456 -10.227 53.136 1.00 13.35 39 PHE B C 1
ATOM 1454 O O . PHE B 1 39 ? 23.609 -9.811 53.290 1.00 13.42 39 PHE B O 1
ATOM 1462 N N . ALA B 1 40 ? 21.516 -10.163 54.083 1.00 12.74 40 ALA B N 1
ATOM 1463 C CA . ALA B 1 40 ? 21.768 -9.638 55.439 1.00 12.39 40 ALA B CA 1
ATOM 1464 C C . ALA B 1 40 ? 23.019 -10.342 55.967 1.00 11.89 40 ALA B C 1
ATOM 1465 O O . ALA B 1 40 ? 23.855 -9.708 56.608 1.00 12.31 40 ALA B O 1
ATOM 1467 N N . ARG B 1 41 ? 23.118 -11.658 55.770 1.00 11.56 41 ARG B N 1
ATOM 1468 C CA . ARG B 1 41 ? 23.986 -12.494 56.562 1.00 12.11 41 ARG B CA 1
ATOM 1469 C C . ARG B 1 41 ? 25.386 -12.268 55.896 1.00 11.61 41 ARG B C 1
ATOM 1470 O O . ARG B 1 41 ? 26.445 -12.266 56.561 1.00 12.20 41 ARG B O 1
ATOM 1478 N N . SER B 1 42 ? 25.396 -12.118 54.569 1.00 11.21 42 SER B N 1
ATOM 1479 C CA . SER B 1 42 ? 26.628 -11.853 53.809 1.00 11.39 42 SER B CA 1
ATOM 1480 C C . SER B 1 42 ? 27.177 -10.442 54.098 1.00 11.34 42 SER B C 1
ATOM 1481 O O . SER B 1 42 ? 28.392 -10.260 54.291 1.00 12.00 42 SER B O 1
ATOM 1484 N N . LEU B 1 43 ? 26.290 -9.448 54.137 1.00 11.58 43 LEU B N 1
ATOM 1485 C CA A LEU B 1 43 ? 26.647 -8.091 54.568 0.50 11.40 43 LEU B CA 1
ATOM 1486 C CA B LEU B 1 43 ? 26.672 -8.105 54.545 0.10 11.24 43 LEU B CA 1
ATOM 1487 C C . LEU B 1 43 ? 27.318 -8.140 55.932 1.00 11.41 43 LEU B C 1
ATOM 1488 O O . LEU B 1 43 ? 28.407 -7.590 56.133 1.00 11.23 43 LEU B O 1
ATOM 1497 N N . ALA B 1 44 ? 26.646 -8.780 56.888 1.00 11.66 44 ALA B N 1
ATOM 1498 C CA . ALA B 1 44 ? 27.193 -8.915 58.239 1.00 11.93 44 ALA B CA 1
ATOM 1499 C C . ALA B 1 44 ? 28.595 -9.545 58.214 1.00 12.27 44 ALA B C 1
ATOM 1500 O O . ALA B 1 44 ? 29.499 -9.102 58.919 1.00 13.13 44 ALA B O 1
ATOM 1502 N N . THR B 1 45 ? 28.763 -10.590 57.413 1.00 13.36 45 THR B N 1
ATOM 1503 C CA . THR B 1 45 ? 30.065 -11.281 57.299 1.00 14.13 45 THR B CA 1
ATOM 1504 C C . THR B 1 45 ? 31.123 -10.306 56.777 1.00 15.00 45 THR B C 1
ATOM 1505 O O . THR B 1 45 ? 32.197 -10.174 57.363 1.00 14.84 45 THR B O 1
ATOM 1509 N N . ARG B 1 46 ? 30.791 -9.559 55.725 1.00 16.33 46 ARG B N 1
ATOM 1510 C CA . ARG B 1 46 ? 31.736 -8.601 55.161 1.00 16.96 46 ARG B CA 1
ATOM 1511 C C . ARG B 1 46 ? 32.094 -7.457 56.130 1.00 17.28 46 ARG B C 1
ATOM 1512 O O . ARG B 1 46 ? 33.265 -7.086 56.272 1.00 17.03 46 ARG B O 1
ATOM 1520 N N . LEU B 1 47 ? 31.078 -6.910 56.788 1.00 17.19 47 LEU B N 1
ATOM 1521 C CA . LEU B 1 47 ? 31.267 -5.833 57.768 1.00 17.03 47 LEU B CA 1
ATOM 1522 C C . LEU B 1 47 ? 32.134 -6.261 58.969 1.00 17.02 47 LEU B C 1
ATOM 1523 O O . LEU B 1 47 ? 33.073 -5.551 59.352 1.00 17.27 47 LEU B O 1
ATOM 1528 N N . VAL B 1 48 ? 31.823 -7.436 59.534 1.00 16.77 48 VAL B N 1
ATOM 1529 C CA . VAL B 1 48 ? 32.600 -8.015 60.637 1.00 17.64 48 VAL B CA 1
ATOM 1530 C C . VAL B 1 48 ? 34.051 -8.231 60.186 1.00 18.28 48 VAL B C 1
ATOM 1531 O O . VAL B 1 48 ? 34.998 -7.903 60.921 1.00 18.86 48 VAL B O 1
ATOM 1535 N N . GLY B 1 49 ? 34.223 -8.776 58.980 1.00 18.78 49 GLY B N 1
ATOM 1536 C CA . GLY B 1 49 ? 35.570 -9.011 58.431 1.00 19.81 49 GLY B CA 1
ATOM 1537 C C . GLY B 1 49 ? 36.339 -7.736 58.131 1.00 20.73 49 GLY B C 1
ATOM 1538 O O . GLY B 1 49 ? 37.565 -7.743 58.024 1.00 21.34 49 GLY B O 1
ATOM 1539 N N . SER B 1 50 ? 35.621 -6.627 58.012 1.00 21.83 50 SER B N 1
ATOM 1540 C CA . SER B 1 50 ? 36.232 -5.344 57.722 1.00 22.73 50 SER B CA 1
ATOM 1541 C C . SER B 1 50 ? 36.400 -4.462 58.962 1.00 23.59 50 SER B C 1
ATOM 1542 O O . SER B 1 50 ? 36.730 -3.292 58.840 1.00 24.02 50 SER B O 1
ATOM 1545 N N . GLY B 1 51 ? 36.155 -5.027 60.140 1.00 24.41 51 GLY B N 1
ATOM 1546 C CA . GLY B 1 51 ? 36.424 -4.344 61.411 1.00 24.51 51 GLY B CA 1
ATOM 1547 C C . GLY B 1 51 ? 35.274 -3.514 61.956 1.00 24.78 51 GLY B C 1
ATOM 1548 O O . GLY B 1 51 ? 35.475 -2.700 62.851 1.00 25.91 51 GLY B O 1
ATOM 1549 N N . PHE B 1 52 ? 34.077 -3.674 61.414 1.00 23.57 52 PHE B N 1
ATOM 1550 C CA . PHE B 1 52 ? 32.914 -2.968 61.960 1.00 23.18 52 PHE B CA 1
ATOM 1551 C C . PHE B 1 52 ? 32.274 -3.818 63.043 1.00 22.53 52 PHE B C 1
ATOM 1552 O O . PHE B 1 52 ? 32.347 -5.047 62.999 1.00 22.78 52 PHE B O 1
ATOM 1560 N N . LYS B 1 53 ? 31.668 -3.158 64.021 1.00 21.90 53 LYS B N 1
ATOM 1561 C CA . LYS B 1 53 ? 30.775 -3.818 64.961 1.00 21.62 53 LYS B CA 1
ATOM 1562 C C . LYS B 1 53 ? 29.407 -3.812 64.302 1.00 19.98 53 LYS B C 1
ATOM 1563 O O . LYS B 1 53 ? 28.995 -2.779 63.740 1.00 20.82 53 LYS B O 1
ATOM 1569 N N . VAL B 1 54 ? 28.742 -4.969 64.304 1.00 17.24 54 VAL B N 1
ATOM 1570 C CA . VAL B 1 54 ? 27.479 -5.151 63.582 1.00 16.14 54 VAL B CA 1
ATOM 1571 C C . VAL B 1 54 ? 26.372 -5.584 64.550 1.00 14.90 54 VAL B C 1
ATOM 1572 O O . VAL B 1 54 ? 26.582 -6.468 65.395 1.00 14.18 54 VAL B O 1
ATOM 1576 N N . VAL B 1 55 ? 25.224 -4.915 64.437 1.00 13.98 55 VAL B N 1
ATOM 1577 C CA . VAL B 1 55 ? 23.999 -5.301 65.145 1.00 13.74 55 VAL B CA 1
ATOM 1578 C C . VAL B 1 55 ? 22.914 -5.593 64.107 1.00 13.41 55 VAL B C 1
ATOM 1579 O O . VAL B 1 55 ? 22.677 -4.769 63.187 1.00 14.17 55 VAL B O 1
ATOM 1583 N N . VAL B 1 56 ? 22.318 -6.779 64.223 1.00 12.83 56 VAL B N 1
ATOM 1584 C CA . VAL B 1 56 ? 21.286 -7.267 63.275 1.00 13.28 56 VAL B CA 1
ATOM 1585 C C . VAL B 1 56 ? 19.910 -7.289 63.921 1.00 13.41 56 VAL B C 1
ATOM 1586 O O . VAL B 1 56 ? 19.736 -7.807 65.036 1.00 13.96 56 VAL B O 1
ATOM 1590 N N . GLY B 1 57 ? 18.938 -6.692 63.251 1.00 15.08 57 GLY B N 1
ATOM 1591 C CA . GLY B 1 57 ? 17.546 -6.745 63.680 1.00 16.68 57 GLY B CA 1
ATOM 1592 C C . GLY B 1 57 ? 16.693 -7.773 62.933 1.00 18.19 57 GLY B C 1
ATOM 1593 O O . GLY B 1 57 ? 16.475 -7.667 61.725 1.00 17.50 57 GLY B O 1
ATOM 1594 N N . SER B 1 58 ? 16.182 -8.740 63.694 1.00 20.41 58 SER B N 1
ATOM 1595 C CA . SER B 1 58 ? 15.446 -9.863 63.181 1.00 22.52 58 SER B CA 1
ATOM 1596 C C . SER B 1 58 ? 14.173 -10.049 63.989 1.00 24.72 58 SER B C 1
ATOM 1597 O O . SER B 1 58 ? 14.139 -9.782 65.184 1.00 24.23 58 SER B O 1
ATOM 1600 N N . ARG B 1 59 ? 13.143 -10.542 63.322 1.00 27.56 59 ARG B N 1
ATOM 1601 C CA . ARG B 1 59 ? 11.897 -10.898 63.964 1.00 30.50 59 ARG B CA 1
ATOM 1602 C C . ARG B 1 59 ? 12.085 -12.137 64.842 1.00 30.37 59 ARG B C 1
ATOM 1603 O O . ARG B 1 59 ? 11.410 -12.287 65.849 1.00 30.69 59 ARG B O 1
ATOM 1611 N N . ASN B 1 60 ? 12.996 -13.022 64.450 1.00 30.22 60 ASN B N 1
ATOM 1612 C CA . ASN B 1 60 ? 13.277 -14.257 65.203 1.00 29.70 60 ASN B CA 1
ATOM 1613 C C . ASN B 1 60 ? 14.778 -14.375 65.499 1.00 28.63 60 ASN B C 1
ATOM 1614 O O . ASN B 1 60 ? 15.471 -15.168 64.880 1.00 27.62 60 ASN B O 1
ATOM 1619 N N . PRO B 1 61 ? 15.284 -13.562 66.435 1.00 27.44 61 PRO B N 1
ATOM 1620 C CA . PRO B 1 61 ? 16.727 -13.476 66.635 1.00 27.88 61 PRO B CA 1
ATOM 1621 C C . PRO B 1 61 ? 17.363 -14.779 67.109 1.00 28.03 61 PRO B C 1
ATOM 1622 O O . PRO B 1 61 ? 18.509 -15.048 66.778 1.00 26.32 61 PRO B O 1
ATOM 1626 N N . LYS B 1 62 ? 16.615 -15.570 67.878 1.00 29.28 62 LYS B N 1
ATOM 1627 C CA . LYS B 1 62 ? 17.148 -16.823 68.410 1.00 30.22 62 LYS B CA 1
ATOM 1628 C C . LYS B 1 62 ? 17.561 -17.734 67.270 1.00 29.86 62 LYS B C 1
ATOM 1629 O O . LYS B 1 62 ? 18.685 -18.236 67.254 1.00 30.15 62 LYS B O 1
ATOM 1635 N N . ARG B 1 63 ? 16.646 -17.926 66.326 1.00 28.93 63 ARG B N 1
ATOM 1636 C CA . ARG B 1 63 ? 16.879 -18.773 65.162 1.00 27.81 63 ARG B CA 1
ATOM 1637 C C . ARG B 1 63 ? 17.895 -18.150 64.201 1.00 26.72 63 ARG B C 1
ATOM 1638 O O . ARG B 1 63 ? 18.789 -18.828 63.711 1.00 26.85 63 ARG B O 1
ATOM 1646 N N . THR B 1 64 ? 17.755 -16.851 63.951 1.00 24.46 64 THR B N 1
ATOM 1647 C CA . THR B 1 64 ? 18.612 -16.130 62.998 1.00 22.89 64 THR B CA 1
ATOM 1648 C C . THR B 1 64 ? 20.076 -16.083 63.469 1.00 21.29 64 THR B C 1
ATOM 1649 O O . THR B 1 64 ? 21.005 -16.311 62.686 1.00 19.53 64 THR B O 1
ATOM 1653 N N . ALA B 1 65 ? 20.275 -15.822 64.763 1.00 19.98 65 ALA B N 1
ATOM 1654 C CA . ALA B 1 65 ? 21.625 -15.744 65.340 1.00 20.68 65 ALA B CA 1
ATOM 1655 C C . ALA B 1 65 ? 22.508 -16.965 65.030 1.00 20.80 65 ALA B C 1
ATOM 1656 O O . ALA B 1 65 ? 23.704 -16.837 64.793 1.00 20.14 65 ALA B O 1
ATOM 1658 N N . ARG B 1 66 ? 21.903 -18.150 65.055 1.00 21.69 66 ARG B N 1
ATOM 1659 C CA . ARG B 1 66 ? 22.631 -19.408 64.894 1.00 22.25 66 ARG B CA 1
ATOM 1660 C C . ARG B 1 66 ? 23.465 -19.460 63.611 1.00 20.71 66 ARG B C 1
ATOM 1661 O O . ARG B 1 66 ? 24.540 -20.051 63.611 1.00 19.92 66 ARG B O 1
ATOM 1669 N N . LEU B 1 67 ? 22.951 -18.877 62.532 1.00 19.27 67 LEU B N 1
ATOM 1670 C CA . LEU B 1 67 ? 23.632 -18.880 61.214 1.00 19.16 67 LEU B CA 1
ATOM 1671 C C . LEU B 1 67 ? 24.540 -17.688 60.980 1.00 17.97 67 LEU B C 1
ATOM 1672 O O . LEU B 1 67 ? 25.420 -17.762 60.128 1.00 17.39 67 LEU B O 1
ATOM 1677 N N . PHE B 1 68 ? 24.304 -16.585 61.697 1.00 16.65 68 PHE B N 1
ATOM 1678 C CA . PHE B 1 68 ? 25.076 -15.359 61.490 1.00 16.29 68 PHE B CA 1
ATOM 1679 C C . PHE B 1 68 ? 26.471 -15.456 62.100 1.00 16.19 68 PHE B C 1
ATOM 1680 O O . PHE B 1 68 ? 26.688 -16.243 63.015 1.00 15.59 68 PHE B O 1
ATOM 1688 N N . PRO B 1 69 ? 27.423 -14.664 61.585 1.00 16.70 69 PRO B N 1
ATOM 1689 C CA . PRO B 1 69 ? 28.766 -14.642 62.173 1.00 17.42 69 PRO B CA 1
ATOM 1690 C C . PRO B 1 69 ? 28.690 -14.304 63.652 1.00 18.07 69 PRO B C 1
ATOM 1691 O O . PRO B 1 69 ? 27.913 -13.432 64.046 1.00 18.44 69 PRO B O 1
ATOM 1695 N N . SER B 1 70 ? 29.460 -15.022 64.464 1.00 18.87 70 SER B N 1
ATOM 1696 C CA . SER B 1 70 ? 29.422 -14.858 65.919 1.00 19.69 70 SER B CA 1
ATOM 1697 C C . SER B 1 70 ? 29.681 -13.427 66.352 1.00 19.75 70 SER B C 1
ATOM 1698 O O . SER B 1 70 ? 29.116 -12.971 67.332 1.00 20.16 70 SER B O 1
ATOM 1701 N N . ALA B 1 71 ? 30.543 -12.726 65.626 1.00 20.25 71 ALA B N 1
ATOM 1702 C CA . ALA B 1 71 ? 30.892 -11.343 65.974 1.00 20.21 71 ALA B CA 1
ATOM 1703 C C . ALA B 1 71 ? 29.736 -10.350 65.779 1.00 20.33 71 ALA B C 1
ATOM 1704 O O . ALA B 1 71 ? 29.783 -9.224 66.308 1.00 21.81 71 ALA B O 1
ATOM 1706 N N . ALA B 1 72 ? 28.719 -10.721 65.005 1.00 19.44 72 ALA B N 1
ATOM 1707 C CA . AL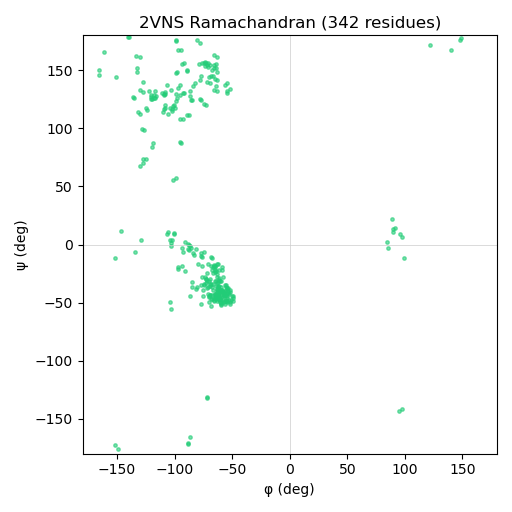A B 1 72 ? 27.528 -9.878 64.853 1.00 18.81 72 ALA B CA 1
ATOM 1708 C C . ALA B 1 72 ? 26.545 -10.142 66.011 1.00 18.72 72 ALA B C 1
ATOM 1709 O O . ALA B 1 72 ? 26.339 -11.297 66.441 1.00 19.84 72 ALA B O 1
ATOM 1711 N N . GLN B 1 73 ? 25.984 -9.070 66.562 1.00 17.95 73 GLN B N 1
ATOM 1712 C CA . GLN B 1 73 ? 24.966 -9.187 67.600 1.00 17.85 73 GLN B CA 1
ATOM 1713 C C . GLN B 1 73 ? 23.582 -9.176 66.986 1.00 16.91 73 GLN B C 1
ATOM 1714 O O . GLN B 1 73 ? 23.118 -8.146 66.523 1.00 16.52 73 GLN B O 1
ATOM 1720 N N . VAL B 1 74 ? 22.935 -10.335 66.986 1.00 16.60 74 VAL B N 1
ATOM 1721 C CA . VAL B 1 74 ? 21.621 -10.485 66.398 1.00 16.09 74 VAL B CA 1
ATOM 1722 C C . VAL B 1 74 ? 20.621 -10.327 67.534 1.00 16.64 74 VAL B C 1
ATOM 1723 O O . VAL B 1 74 ? 20.739 -10.978 68.574 1.00 15.90 74 VAL B O 1
ATOM 1727 N N . THR B 1 75 ? 19.656 -9.449 67.316 1.00 17.12 75 THR B N 1
ATOM 1728 C CA . THR B 1 75 ? 18.692 -9.060 68.330 1.00 18.33 75 THR B CA 1
ATOM 1729 C C . THR B 1 75 ? 17.348 -8.692 67.658 1.00 18.25 75 THR B C 1
ATOM 1730 O O . THR B 1 75 ? 17.177 -8.864 66.449 1.00 17.23 75 THR B O 1
ATOM 1734 N N . PHE B 1 76 ? 16.398 -8.236 68.472 1.00 18.71 76 PHE B N 1
ATOM 1735 C CA . PHE B 1 76 ? 15.061 -7.875 68.004 1.00 19.89 76 PHE B CA 1
ATOM 1736 C C . PHE B 1 76 ? 15.174 -6.588 67.201 1.00 20.29 76 PHE B C 1
ATOM 1737 O O . PHE B 1 76 ? 16.086 -5.800 67.440 1.00 19.79 76 PHE B O 1
ATOM 1745 N N . GLN B 1 77 ? 14.245 -6.363 66.273 1.00 21.24 77 GLN B N 1
ATOM 1746 C CA . GLN B 1 77 ? 14.310 -5.207 65.383 1.00 21.93 77 GLN B CA 1
ATOM 1747 C C . GLN B 1 77 ? 14.431 -3.913 66.151 1.00 23.08 77 GLN B C 1
ATOM 1748 O O . GLN B 1 77 ? 15.292 -3.105 65.887 1.00 22.88 77 GLN B O 1
ATOM 1754 N N . GLU B 1 78 ? 13.574 -3.742 67.137 1.00 24.59 78 GLU B N 1
ATOM 1755 C CA . GLU B 1 78 ? 13.497 -2.490 67.852 1.00 26.28 78 GLU B CA 1
ATOM 1756 C C . GLU B 1 78 ? 14.794 -2.188 68.616 1.00 26.75 78 GLU B C 1
ATOM 1757 O O . GLU B 1 78 ? 15.209 -1.038 68.690 1.00 28.00 78 GLU B O 1
ATOM 1763 N N . GLU B 1 79 ? 15.448 -3.216 69.151 1.00 26.62 79 GLU B N 1
ATOM 1764 C CA . GLU B 1 79 ? 16.742 -3.019 69.803 1.00 27.07 79 GLU B CA 1
ATOM 1765 C C . GLU B 1 79 ? 17.900 -2.832 68.833 1.00 27.15 79 GLU B C 1
ATOM 1766 O O . GLU B 1 79 ? 18.895 -2.213 69.184 1.00 26.71 79 GLU B O 1
ATOM 1772 N N . ALA B 1 80 ? 17.785 -3.407 67.639 1.00 27.31 80 ALA B N 1
ATOM 1773 C CA . ALA B 1 80 ? 18.878 -3.376 66.649 1.00 28.15 80 ALA B CA 1
ATOM 1774 C C . ALA B 1 80 ? 19.068 -2.008 66.001 1.00 28.76 80 ALA B C 1
ATOM 1775 O O . ALA B 1 80 ? 20.163 -1.663 65.581 1.00 28.75 80 ALA B O 1
ATOM 1777 N N . VAL B 1 81 ? 17.999 -1.250 65.897 1.00 30.01 81 VAL B N 1
ATOM 1778 C CA . VAL B 1 81 ? 18.044 0.016 65.157 1.00 31.34 81 VAL B CA 1
ATOM 1779 C C . VAL B 1 81 ? 18.356 1.214 66.017 1.00 32.96 81 VAL B C 1
ATOM 1780 O O . VAL B 1 81 ? 18.564 2.309 65.519 1.00 32.80 81 VAL B O 1
ATOM 1784 N N . SER B 1 82 ? 18.413 1.017 67.287 1.00 35.20 82 SER B N 1
ATOM 1785 C CA . SER B 1 82 ? 18.514 2.116 68.235 1.00 36.39 82 SER B CA 1
ATOM 1786 C C . SER B 1 82 ? 19.910 2.751 68.302 1.00 37.10 82 SER B C 1
ATOM 1787 O O . SER B 1 82 ? 20.046 3.970 68.382 1.00 37.33 82 SER B O 1
ATOM 1790 N N . SER B 1 83 ? 20.967 1.907 68.329 1.00 37.59 83 SER B N 1
ATOM 1791 C CA . SER B 1 83 ? 22.359 2.393 68.424 1.00 37.24 83 SER B CA 1
ATOM 1792 C C . SER B 1 83 ? 22.970 2.955 67.128 1.00 36.82 83 SER B C 1
ATOM 1793 O O . SER B 1 83 ? 23.555 4.037 67.147 1.00 36.82 83 SER B O 1
ATOM 1796 N N . PRO B 1 84 ? 22.885 2.193 66.015 1.00 35.16 84 PRO B N 1
ATOM 1797 C CA . PRO B 1 84 ? 23.636 2.583 64.806 1.00 34.30 84 PRO B CA 1
ATOM 1798 C C . PRO B 1 84 ? 23.221 3.901 64.163 1.00 33.42 84 PRO B C 1
ATOM 1799 O O . PRO B 1 84 ? 22.071 4.290 64.268 1.00 34.19 84 PRO B O 1
ATOM 1803 N N . GLU B 1 85 ? 24.166 4.563 63.493 1.00 32.01 85 GLU B N 1
ATOM 1804 C CA . GLU B 1 85 ? 23.871 5.748 62.652 1.00 30.75 85 GLU B CA 1
ATOM 1805 C C . GLU B 1 85 ? 23.438 5.340 61.217 1.00 28.40 85 GLU B C 1
ATOM 1806 O O . GLU B 1 85 ? 22.641 6.029 60.555 1.00 27.59 85 GLU B O 1
ATOM 1812 N N . VAL B 1 86 ? 24.007 4.228 60.749 1.00 25.25 86 VAL B N 1
ATOM 1813 C CA . VAL B 1 86 ? 23.758 3.680 59.404 1.00 23.13 86 VAL B CA 1
ATOM 1814 C C . VAL B 1 86 ? 23.124 2.309 59.543 1.00 20.76 86 VAL B C 1
ATOM 1815 O O . VAL B 1 86 ? 23.663 1.435 60.223 1.00 20.20 86 VAL B O 1
ATOM 1819 N N . ILE B 1 87 ? 21.973 2.133 58.895 1.00 17.93 87 ILE B N 1
ATOM 1820 C CA . ILE B 1 87 ? 21.224 0.894 58.926 1.00 16.61 87 ILE B CA 1
ATOM 1821 C C . ILE B 1 87 ? 20.957 0.385 57.504 1.00 14.84 87 ILE B C 1
ATOM 1822 O O . ILE B 1 87 ? 20.288 1.052 56.710 1.00 14.86 87 ILE B O 1
ATOM 1827 N N . PHE B 1 88 ? 21.490 -0.797 57.196 1.00 13.22 88 PHE B N 1
ATOM 1828 C CA . PHE B 1 88 ? 21.190 -1.482 55.936 1.00 12.90 88 PHE B CA 1
ATOM 1829 C C . PHE B 1 88 ? 19.816 -2.135 55.999 1.00 11.91 88 PHE B C 1
ATOM 1830 O O . PHE B 1 88 ? 19.543 -2.947 56.888 1.00 13.22 88 PHE B O 1
ATOM 1838 N N . VAL B 1 89 ? 18.949 -1.793 55.053 1.00 11.23 89 VAL B N 1
ATOM 1839 C CA . VAL B 1 89 ? 17.626 -2.382 54.988 1.00 11.31 89 VAL B CA 1
ATOM 1840 C C . VAL B 1 89 ? 17.631 -3.563 54.033 1.00 11.26 89 VAL B C 1
ATOM 1841 O O . VAL B 1 89 ? 17.309 -3.424 52.857 1.00 11.54 89 VAL B O 1
ATOM 1845 N N . ALA B 1 90 ? 17.975 -4.733 54.575 1.00 12.08 90 ALA B N 1
ATOM 1846 C CA . ALA B 1 90 ? 18.162 -5.966 53.812 1.00 12.93 90 ALA B CA 1
ATOM 1847 C C . ALA B 1 90 ? 16.934 -6.866 53.880 1.00 14.11 90 ALA B C 1
ATOM 1848 O O . ALA B 1 90 ? 17.016 -8.040 54.303 1.00 14.62 90 ALA B O 1
ATOM 1850 N N . VAL B 1 91 ? 15.806 -6.307 53.467 1.00 15.31 91 VAL B N 1
ATOM 1851 C CA . VAL B 1 91 ? 14.538 -7.026 53.343 1.00 16.61 91 VAL B CA 1
ATOM 1852 C C . VAL B 1 91 ? 13.931 -6.667 51.990 1.00 17.62 91 VAL B C 1
ATOM 1853 O O . VAL B 1 91 ? 14.331 -5.695 51.377 1.00 17.25 91 VAL B O 1
ATOM 1857 N N . PHE B 1 92 ? 12.984 -7.461 51.512 1.00 19.55 92 PHE B N 1
ATOM 1858 C CA . PHE B 1 92 ? 12.352 -7.189 50.229 1.00 21.12 92 PHE B CA 1
ATOM 1859 C C . PHE B 1 92 ? 11.396 -6.004 50.326 1.00 21.68 92 PHE B C 1
ATOM 1860 O O . PHE B 1 92 ? 10.940 -5.648 51.417 1.00 19.52 92 PHE B O 1
ATOM 1868 N N . ARG B 1 93 ? 11.142 -5.369 49.180 1.00 22.64 93 ARG B N 1
ATOM 1869 C CA . ARG B 1 93 ? 10.310 -4.158 49.124 1.00 23.64 93 ARG B CA 1
ATOM 1870 C C . ARG B 1 93 ? 8.955 -4.384 49.794 1.00 24.03 93 ARG B C 1
ATOM 1871 O O . ARG B 1 93 ? 8.454 -3.519 50.500 1.00 23.56 93 ARG B O 1
ATOM 1879 N N . GLU B 1 94 ? 8.382 -5.557 49.569 1.00 24.97 94 GLU B N 1
ATOM 1880 C CA . GLU B 1 94 ? 7.049 -5.906 50.114 1.00 25.92 94 GLU B CA 1
ATOM 1881 C C . GLU B 1 94 ? 7.014 -5.828 51.642 1.00 25.90 94 GLU B C 1
ATOM 1882 O O . GLU B 1 94 ? 5.948 -5.670 52.244 1.00 26.13 94 GLU B O 1
ATOM 1888 N N . HIS B 1 95 ? 8.180 -5.926 52.268 1.00 24.69 95 HIS B N 1
ATOM 1889 C CA . HIS B 1 95 ? 8.272 -5.882 53.723 1.00 24.27 95 HIS B CA 1
ATOM 1890 C C . HIS B 1 95 ? 8.772 -4.561 54.299 1.00 23.34 95 HIS B C 1
ATOM 1891 O O . HIS B 1 95 ? 8.885 -4.443 55.509 1.00 22.91 95 HIS B O 1
ATOM 1898 N N . TYR B 1 96 ? 9.057 -3.576 53.441 1.00 21.92 96 TYR B N 1
ATOM 1899 C CA . TYR B 1 96 ? 9.428 -2.223 53.893 1.00 21.43 96 TYR B CA 1
ATOM 1900 C C . TYR B 1 96 ? 8.425 -1.624 54.887 1.00 21.18 96 TYR B C 1
ATOM 1901 O O . TYR B 1 96 ? 8.818 -1.140 55.938 1.00 20.82 96 TYR B O 1
ATOM 1910 N N . SER B 1 97 ? 7.144 -1.641 54.547 1.00 22.13 97 SER B N 1
ATOM 1911 C CA . SER B 1 97 ? 6.134 -1.007 55.416 1.00 22.94 97 SER B CA 1
ATOM 1912 C C . SER B 1 97 ? 5.989 -1.743 56.735 1.00 23.56 97 SER B C 1
ATOM 1913 O O . SER B 1 97 ? 5.592 -1.151 57.733 1.00 23.91 97 SER B O 1
ATOM 1916 N N . SER B 1 98 ? 6.378 -3.017 56.767 1.00 24.38 98 SER B N 1
ATOM 1917 C CA . SER B 1 98 ? 6.377 -3.775 58.024 1.00 24.99 98 SER B CA 1
ATOM 1918 C C . SER B 1 98 ? 7.344 -3.188 59.065 1.00 25.20 98 SER B C 1
ATOM 1919 O O . SER B 1 98 ? 7.228 -3.480 60.248 1.00 25.61 98 SER B O 1
ATOM 1922 N N . LEU B 1 99 ? 8.266 -2.336 58.618 1.00 24.97 99 LEU B N 1
ATOM 1923 C CA . LEU B 1 99 ? 9.237 -1.666 59.503 1.00 25.08 99 LEU B CA 1
ATOM 1924 C C . LEU B 1 99 ? 8.735 -0.335 60.080 1.00 25.45 99 LEU B C 1
ATOM 1925 O O . LEU B 1 99 ? 9.444 0.331 60.834 1.00 24.79 99 LEU B O 1
ATOM 1930 N N . CYS B 1 100 ? 7.516 0.056 59.735 1.00 27.04 100 CYS B N 1
ATOM 1931 C CA . CYS B 1 100 ? 7.014 1.390 60.113 1.00 28.48 100 CYS B CA 1
ATOM 1932 C C . CYS B 1 100 ? 6.934 1.647 61.622 1.00 29.95 100 CYS B C 1
ATOM 1933 O O . CYS B 1 100 ? 7.085 2.777 62.081 1.00 30.24 100 CYS B O 1
ATOM 1936 N N . SER B 1 101 ? 6.702 0.598 62.396 1.00 31.68 101 SER B N 1
ATOM 1937 C CA . SER B 1 101 ? 6.632 0.743 63.850 1.00 32.83 101 SER B CA 1
ATOM 1938 C C . SER B 1 101 ? 7.997 1.088 64.463 1.00 33.75 101 SER B C 1
ATOM 1939 O O . SER B 1 101 ? 8.065 1.445 65.633 1.00 34.25 101 SER B O 1
ATOM 1942 N N . LEU B 1 102 ? 9.067 1.000 63.668 1.00 33.59 102 LEU B N 1
ATOM 1943 C CA . LEU B 1 102 ? 10.409 1.418 64.103 1.00 33.87 102 LEU B CA 1
ATOM 1944 C C . LEU B 1 102 ? 10.704 2.906 63.897 1.00 34.35 102 LEU B C 1
ATOM 1945 O O . LEU B 1 102 ? 11.786 3.376 64.256 1.00 33.94 102 LEU B O 1
ATOM 1950 N N . SER B 1 103 ? 9.748 3.638 63.331 1.00 35.72 103 SER B N 1
ATOM 1951 C CA . SER B 1 103 ? 9.975 5.019 62.878 1.00 37.43 103 SER B CA 1
ATOM 1952 C C . SER B 1 103 ? 10.608 5.950 63.913 1.00 38.88 103 SER B C 1
ATOM 1953 O O . SER B 1 103 ? 11.558 6.677 63.611 1.00 38.70 103 SER B O 1
ATOM 1956 N N . ASP B 1 104 ? 10.070 5.922 65.129 1.00 40.65 104 ASP B N 1
ATOM 1957 C CA . ASP B 1 104 ? 10.528 6.800 66.206 1.00 41.84 104 ASP B CA 1
ATOM 1958 C C . ASP B 1 104 ? 11.994 6.551 66.583 1.00 42.15 104 ASP B C 1
ATOM 1959 O O . ASP B 1 104 ? 12.720 7.476 66.935 1.00 42.51 104 ASP B O 1
ATOM 1964 N N . GLN B 1 105 ? 12.432 5.307 66.525 1.00 42.03 105 GLN B N 1
ATOM 1965 C CA . GLN B 1 105 ? 13.825 4.990 66.823 1.00 41.68 105 GLN B CA 1
ATOM 1966 C C . GLN B 1 105 ? 14.752 5.346 65.665 1.00 40.66 105 GLN B C 1
ATOM 1967 O O . GLN B 1 105 ? 15.879 5.758 65.872 1.00 40.65 105 GLN B O 1
ATOM 1973 N N . LEU B 1 106 ? 14.258 5.176 64.454 1.00 39.53 106 LEU B N 1
ATOM 1974 C CA . LEU B 1 106 ? 15.017 5.434 63.229 1.00 39.05 106 LEU B CA 1
ATOM 1975 C C . LEU B 1 106 ? 15.188 6.918 62.866 1.00 39.33 106 LEU B C 1
ATOM 1976 O O . LEU B 1 106 ? 15.945 7.249 61.946 1.00 39.03 106 LEU B O 1
ATOM 1981 N N . ALA B 1 107 ? 14.477 7.815 63.535 1.00 39.79 107 ALA B N 1
ATOM 1982 C CA . ALA B 1 107 ? 14.489 9.223 63.129 1.00 39.07 107 ALA B CA 1
ATOM 1983 C C . ALA B 1 107 ? 15.914 9.769 62.996 1.00 38.96 107 ALA B C 1
ATOM 1984 O O . ALA B 1 107 ? 16.762 9.525 63.843 1.00 39.61 107 ALA B O 1
ATOM 1986 N N . GLY B 1 108 ? 16.179 10.478 61.901 1.00 36.77 108 GLY B N 1
ATOM 1987 C CA . GLY B 1 108 ? 17.509 11.047 61.636 1.00 33.35 108 GLY B CA 1
ATOM 1988 C C . GLY B 1 108 ? 18.632 10.088 61.222 1.00 31.31 108 GLY B C 1
ATOM 1989 O O . GLY B 1 108 ? 19.768 10.510 61.033 1.00 31.85 108 GLY B O 1
ATOM 1990 N N A LYS B 1 109 ? 18.319 8.810 61.069 0.50 29.01 109 LYS B N 1
ATOM 1991 N N B LYS B 1 109 ? 18.336 8.809 61.071 0.50 29.02 109 LYS B N 1
ATOM 1992 C CA A LYS B 1 109 ? 19.317 7.795 60.721 0.50 26.86 109 LYS B CA 1
ATOM 1993 C CA B LYS B 1 109 ? 19.356 7.821 60.718 0.50 26.98 109 LYS B CA 1
ATOM 1994 C C A LYS B 1 109 ? 19.522 7.691 59.200 0.50 24.24 109 LYS B C 1
ATOM 1995 C C B LYS B 1 109 ? 19.530 7.690 59.200 0.50 24.25 109 LYS B C 1
ATOM 1996 O O A LYS B 1 109 ? 18.697 8.154 58.406 0.50 23.02 109 LYS B O 1
ATOM 1997 O O B LYS B 1 109 ? 18.692 8.134 58.410 0.50 23.06 109 LYS B O 1
ATOM 2008 N N . ILE B 1 110 ? 20.607 7.078 58.785 1.00 21.54 110 ILE B N 1
ATOM 2009 C CA . ILE B 1 110 ? 20.862 6.781 57.397 1.00 19.73 110 ILE B CA 1
ATOM 2010 C C . ILE B 1 110 ? 20.366 5.366 57.116 1.00 16.72 110 ILE B C 1
ATOM 2011 O O . ILE B 1 110 ? 20.758 4.431 57.783 1.00 16.79 110 ILE B O 1
ATOM 2016 N N . LEU B 1 111 ? 19.512 5.231 56.113 1.00 14.50 111 LEU B N 1
ATOM 2017 C CA . LEU B 1 111 ? 19.023 3.935 55.667 1.00 13.83 111 LEU B CA 1
ATOM 2018 C C . LEU B 1 111 ? 19.616 3.593 54.308 1.00 12.72 111 LEU B C 1
ATOM 2019 O O . LEU B 1 111 ? 19.554 4.411 53.369 1.00 12.91 111 LEU B O 1
ATOM 2024 N N . VAL B 1 112 ? 20.178 2.392 54.191 1.00 11.40 112 VAL B N 1
ATOM 2025 C CA . VAL B 1 112 ? 20.766 1.943 52.924 1.00 10.15 112 VAL B CA 1
ATOM 2026 C C . VAL B 1 112 ? 19.823 0.988 52.225 1.00 9.78 112 VAL B C 1
ATOM 2027 O O . VAL B 1 112 ? 19.523 -0.075 52.730 1.00 9.68 112 VAL B O 1
ATOM 2031 N N . ASP B 1 113 ? 19.321 1.401 51.067 1.00 9.70 113 ASP B N 1
ATOM 2032 C CA . ASP B 1 113 ? 18.494 0.534 50.240 1.00 9.35 113 ASP B CA 1
ATOM 2033 C C . ASP B 1 113 ? 19.406 -0.270 49.323 1.00 9.35 113 ASP B C 1
ATOM 2034 O O . ASP B 1 113 ? 20.028 0.285 48.419 1.00 9.95 113 ASP B O 1
ATOM 2039 N N . VAL B 1 114 ? 19.476 -1.570 49.574 1.00 9.81 114 VAL B N 1
ATOM 2040 C CA . VAL B 1 114 ? 20.325 -2.516 48.828 1.00 10.26 114 VAL B CA 1
ATOM 2041 C C . VAL B 1 114 ? 19.564 -3.364 47.794 1.00 10.70 114 VAL B C 1
ATOM 2042 O O . VAL B 1 114 ? 20.141 -4.246 47.137 1.00 11.50 114 VAL B O 1
ATOM 2046 N N . SER B 1 115 ? 18.268 -3.085 47.634 1.00 11.44 115 SER B N 1
ATOM 2047 C CA . SER B 1 115 ? 17.403 -3.944 46.867 1.00 12.19 115 SER B CA 1
ATOM 2048 C C . SER B 1 115 ? 17.787 -3.991 45.383 1.00 13.13 115 SER B C 1
ATOM 2049 O O . SER B 1 115 ? 18.180 -2.974 44.797 1.00 12.99 115 SER B O 1
ATOM 2052 N N . ASN B 1 116 ? 17.659 -5.191 44.812 1.00 14.69 116 ASN B N 1
ATOM 2053 C CA . ASN B 1 116 ? 17.926 -5.482 43.409 1.00 15.25 116 ASN B CA 1
ATOM 2054 C C . ASN B 1 116 ? 16.632 -5.990 42.793 1.00 16.09 116 ASN B C 1
ATOM 2055 O O . ASN B 1 116 ? 16.373 -7.204 42.745 1.00 15.18 116 ASN B O 1
ATOM 2060 N N . PRO B 1 117 ? 15.771 -5.050 42.372 1.00 17.01 117 PRO B N 1
ATOM 2061 C CA . PRO B 1 117 ? 14.458 -5.488 41.900 1.00 18.37 117 PRO B CA 1
ATOM 2062 C C . PRO B 1 117 ? 14.546 -6.274 40.603 1.00 19.52 117 PRO B C 1
ATOM 2063 O O . PRO B 1 117 ? 15.446 -6.048 39.790 1.00 17.87 117 PRO B O 1
ATOM 2067 N N . THR B 1 118 ? 13.619 -7.197 40.410 1.00 21.44 118 THR B N 1
ATOM 2068 C CA . THR B 1 118 ? 13.491 -7.845 39.113 1.00 23.64 118 THR B CA 1
ATOM 2069 C C . THR B 1 118 ? 13.113 -6.816 38.052 1.00 25.64 118 THR B C 1
ATOM 2070 O O . THR B 1 118 ? 12.611 -5.740 38.368 1.00 24.95 118 THR B O 1
ATOM 2074 N N . GLU B 1 119 ? 13.331 -7.167 36.778 1.00 27.95 119 GLU B N 1
ATOM 2075 C CA . GLU B 1 119 ? 12.956 -6.318 35.647 1.00 29.87 119 GLU B CA 1
ATOM 2076 C C . GLU B 1 119 ? 11.487 -5.913 35.716 1.00 30.01 119 GLU B C 1
ATOM 2077 O O . GLU B 1 119 ? 11.163 -4.764 35.493 1.00 29.40 119 GLU B O 1
ATOM 2083 N N . GLN B 1 120 ? 10.621 -6.857 36.070 1.00 30.21 120 GLN B N 1
ATOM 2084 C CA . GLN B 1 120 ? 9.192 -6.583 36.172 1.00 29.93 120 GLN B CA 1
ATOM 2085 C C . GLN B 1 120 ? 8.864 -5.612 37.288 1.00 28.06 120 GLN B C 1
ATOM 2086 O O . GLN B 1 120 ? 8.081 -4.706 37.092 1.00 27.58 120 GLN B O 1
ATOM 2092 N N . GLU B 1 121 ? 9.420 -5.855 38.473 1.00 25.30 121 GLU B N 1
ATOM 2093 C CA . GLU B 1 121 ? 9.267 -4.934 39.612 1.00 23.80 121 GLU B CA 1
ATOM 2094 C C . GLU B 1 121 ? 9.734 -3.512 39.240 1.00 21.43 121 GLU B C 1
ATOM 2095 O O . GLU B 1 121 ? 9.037 -2.520 39.447 1.00 20.59 121 GLU B O 1
ATOM 2101 N N . HIS B 1 122 ? 10.904 -3.446 38.638 1.00 19.02 122 HIS B N 1
ATOM 2102 C CA . HIS B 1 122 ? 11.500 -2.190 38.204 1.00 19.17 122 HIS B CA 1
ATOM 2103 C C . HIS B 1 122 ? 10.549 -1.389 37.331 1.00 18.69 122 HIS B C 1
ATOM 2104 O O . HIS B 1 122 ? 10.325 -0.211 37.563 1.00 18.20 122 HIS B O 1
ATOM 2111 N N . LEU B 1 123 ? 9.958 -2.056 36.356 1.00 19.13 123 LEU B N 1
ATOM 2112 C CA . LEU B 1 123 ? 9.046 -1.402 35.421 1.00 20.89 123 LEU B CA 1
ATOM 2113 C C . LEU B 1 123 ? 7.641 -1.170 35.975 1.00 21.49 123 LEU B C 1
ATOM 2114 O O . LEU B 1 123 ? 6.957 -0.249 35.514 1.00 21.62 123 LEU B O 1
ATOM 2119 N N A GLN B 1 124 ? 7.230 -1.966 36.952 0.50 22.41 124 GLN B N 1
ATOM 2120 N N B GLN B 1 124 ? 7.206 -1.973 36.941 0.50 22.40 124 GLN B N 1
ATOM 2121 C CA A GLN B 1 124 ? 5.873 -1.876 37.494 0.50 24.12 124 GLN B CA 1
ATOM 2122 C CA B GLN B 1 124 ? 5.834 -1.846 37.461 0.50 23.84 124 GLN B CA 1
ATOM 2123 C C A GLN B 1 124 ? 5.699 -0.699 38.433 0.50 24.35 124 GLN B C 1
ATOM 2124 C C B GLN B 1 124 ? 5.692 -0.681 38.428 0.50 24.33 124 GLN B C 1
ATOM 2125 O O A GLN B 1 124 ? 4.647 -0.075 38.472 0.50 23.87 124 GLN B O 1
ATOM 2126 O O B GLN B 1 124 ? 4.650 -0.046 38.482 0.50 23.85 124 GLN B O 1
ATOM 2137 N N . HIS B 1 125 ? 6.738 -0.407 39.195 1.00 25.04 125 HIS B N 1
ATOM 2138 C CA . HIS B 1 125 ? 6.698 0.674 40.178 1.00 26.32 125 HIS B CA 1
ATOM 2139 C C . HIS B 1 125 ? 7.280 1.951 39.599 1.00 27.51 125 HIS B C 1
ATOM 2140 O O . HIS B 1 125 ? 8.422 1.967 39.135 1.00 26.74 125 HIS B O 1
ATOM 2147 N N . ARG B 1 126 ? 6.494 3.019 39.651 1.00 29.72 126 ARG B N 1
ATOM 2148 C CA . ARG B 1 126 ? 6.911 4.337 39.172 1.00 30.84 126 ARG B CA 1
ATOM 2149 C C . ARG B 1 126 ? 8.175 4.826 39.868 1.00 29.80 126 ARG B C 1
ATOM 2150 O O . ARG B 1 126 ? 9.111 5.295 39.227 1.00 30.01 126 ARG B O 1
ATOM 2158 N N . GLU B 1 127 ? 8.198 4.734 41.190 1.00 27.95 127 GLU B N 1
ATOM 2159 C CA . GLU B 1 127 ? 9.377 5.173 41.925 1.00 26.80 127 GLU B CA 1
ATOM 2160 C C . GLU B 1 127 ? 10.345 4.006 42.173 1.00 23.86 127 GLU B C 1
ATOM 2161 O O . GLU B 1 127 ? 9.961 2.832 42.154 1.00 23.58 127 GLU B O 1
ATOM 2167 N N . SER B 1 128 ? 11.612 4.342 42.357 1.00 20.35 128 SER B N 1
ATOM 2168 C CA . SER B 1 128 ? 12.602 3.357 42.776 1.00 18.28 128 SER B CA 1
ATOM 2169 C C . SER B 1 128 ? 12.254 2.842 44.161 1.00 16.37 128 SER B C 1
ATOM 2170 O O . SER B 1 128 ? 11.591 3.524 44.936 1.00 15.30 128 SER B O 1
ATOM 2173 N N . ASN B 1 129 ? 12.715 1.636 44.481 1.00 14.83 129 ASN B N 1
ATOM 2174 C CA . ASN B 1 129 ? 12.575 1.136 45.850 1.00 13.94 129 ASN B CA 1
ATOM 2175 C C . ASN B 1 129 ? 13.167 2.095 46.862 1.00 12.84 129 ASN B C 1
ATOM 2176 O O . ASN B 1 129 ? 12.621 2.263 47.958 1.00 12.20 129 ASN B O 1
ATOM 2181 N N . ALA B 1 130 ? 14.289 2.714 46.493 1.00 12.55 130 ALA B N 1
ATOM 2182 C CA . ALA B 1 130 ? 14.988 3.651 47.385 1.00 13.03 130 ALA B CA 1
ATOM 2183 C C . ALA B 1 130 ? 14.101 4.858 47.678 1.00 13.30 130 ALA B C 1
ATOM 2184 O O . ALA B 1 130 ? 14.034 5.319 48.828 1.00 12.95 130 ALA B O 1
ATOM 2186 N N . GLU B 1 131 ? 13.404 5.358 46.649 1.00 13.54 131 GLU B N 1
ATOM 2187 C CA . GLU B 1 131 ? 12.492 6.504 46.845 1.00 14.51 131 GLU B CA 1
ATOM 2188 C C . GLU B 1 131 ? 11.243 6.128 47.634 1.00 14.14 131 GLU B C 1
ATOM 2189 O O . GLU B 1 131 ? 10.729 6.905 48.431 1.00 14.97 131 GLU B O 1
ATOM 2195 N N . TYR B 1 132 ? 10.748 4.924 47.401 1.00 14.39 132 TYR B N 1
ATOM 2196 C CA . TYR B 1 132 ? 9.625 4.407 48.174 1.00 14.27 132 TYR B CA 1
ATOM 2197 C C . TYR B 1 132 ? 10.023 4.343 49.655 1.00 13.87 132 TYR B C 1
ATOM 2198 O O . TYR B 1 132 ? 9.316 4.826 50.544 1.00 13.96 132 TYR B O 1
ATOM 2207 N N . LEU B 1 133 ? 11.191 3.805 49.904 1.00 13.97 133 LEU B N 1
ATOM 2208 C CA . LEU B 1 133 ? 11.744 3.751 51.275 1.00 14.08 133 LEU B CA 1
ATOM 2209 C C . LEU B 1 133 ? 11.914 5.134 51.900 1.00 14.16 133 LEU B C 1
ATOM 2210 O O . LEU B 1 133 ? 11.608 5.336 53.079 1.00 14.82 133 LEU B O 1
ATOM 2215 N N . ALA B 1 134 ? 12.346 6.101 51.119 1.00 14.79 134 ALA B N 1
ATOM 2216 C CA . ALA B 1 134 ? 12.484 7.475 51.607 1.00 15.80 134 ALA B CA 1
ATOM 2217 C C . ALA B 1 134 ? 11.109 8.048 52.021 1.00 16.60 134 ALA B C 1
ATOM 2218 O O . ALA B 1 134 ? 11.003 8.735 53.050 1.00 16.65 134 ALA B O 1
ATOM 2220 N N . SER B 1 135 ? 10.078 7.713 51.236 1.00 17.44 135 SER B N 1
ATOM 2221 C CA . SER B 1 135 ? 8.689 8.165 51.478 1.00 18.16 135 SER B CA 1
ATOM 2222 C C . SER B 1 135 ? 8.113 7.556 52.754 1.00 19.01 135 SER B C 1
ATOM 2223 O O . SER B 1 135 ? 7.332 8.198 53.479 1.00 19.00 135 SER B O 1
ATOM 2226 N N . LEU B 1 136 ? 8.519 6.325 53.051 1.00 19.29 136 LEU B N 1
ATOM 2227 C CA . LEU B 1 136 ? 8.050 5.663 54.273 1.00 19.58 136 LEU B CA 1
ATOM 2228 C C . LEU B 1 136 ? 8.684 6.217 55.537 1.00 20.10 136 LEU B C 1
ATOM 2229 O O . LEU B 1 136 ? 8.075 6.159 56.608 1.00 19.59 136 LEU B O 1
ATOM 2234 N N . PHE B 1 137 ? 9.904 6.736 55.409 1.00 20.55 137 PHE B N 1
ATOM 2235 C CA . PHE B 1 137 ? 10.686 7.246 56.546 1.00 21.01 137 PHE B CA 1
ATOM 2236 C C . PHE B 1 137 ? 11.248 8.648 56.283 1.00 21.54 137 PHE B C 1
ATOM 2237 O O . PHE B 1 137 ? 12.470 8.818 56.183 1.00 20.56 137 PHE B O 1
ATOM 2245 N N . PRO B 1 138 ? 10.357 9.665 56.197 1.00 22.40 138 PRO B N 1
ATOM 2246 C CA . PRO B 1 138 ? 10.753 11.025 55.810 1.00 23.34 138 PRO B CA 1
ATOM 2247 C C . PRO B 1 138 ? 11.752 11.693 56.757 1.00 24.14 138 PRO B C 1
ATOM 2248 O O . PRO B 1 138 ? 12.444 12.617 56.349 1.00 25.13 138 PRO B O 1
ATOM 2252 N N . THR B 1 139 ? 11.825 11.232 57.998 1.00 24.59 139 THR B N 1
ATOM 2253 C CA . THR B 1 139 ? 12.789 11.755 58.966 1.00 24.44 139 THR B CA 1
ATOM 2254 C C . THR B 1 139 ? 14.168 11.091 58.819 1.00 24.27 139 THR B C 1
ATOM 2255 O O . THR B 1 139 ? 15.141 11.531 59.455 1.00 24.63 139 THR B O 1
ATOM 2259 N N . CYS B 1 140 ? 14.253 10.036 58.001 1.00 22.79 140 CYS B N 1
ATOM 2260 C CA . CYS B 1 140 ? 15.544 9.427 57.642 1.00 21.93 140 CYS B CA 1
ATOM 2261 C C . CYS B 1 140 ? 16.055 9.946 56.299 1.00 21.11 140 CYS B C 1
ATOM 2262 O O . CYS B 1 140 ? 15.323 10.570 55.533 1.00 20.90 140 CYS B O 1
ATOM 2265 N N . THR B 1 141 ? 17.321 9.656 56.025 1.00 20.02 141 THR B N 1
ATOM 2266 C CA . THR B 1 141 ? 17.916 9.928 54.734 1.00 18.97 141 THR B CA 1
ATOM 2267 C C . THR B 1 141 ? 18.331 8.601 54.087 1.00 17.90 141 THR B C 1
ATOM 2268 O O . THR B 1 141 ? 19.057 7.786 54.686 1.00 17.22 141 THR B O 1
ATOM 2272 N N . VAL B 1 142 ? 17.857 8.389 52.860 1.00 15.95 142 VAL B N 1
ATOM 227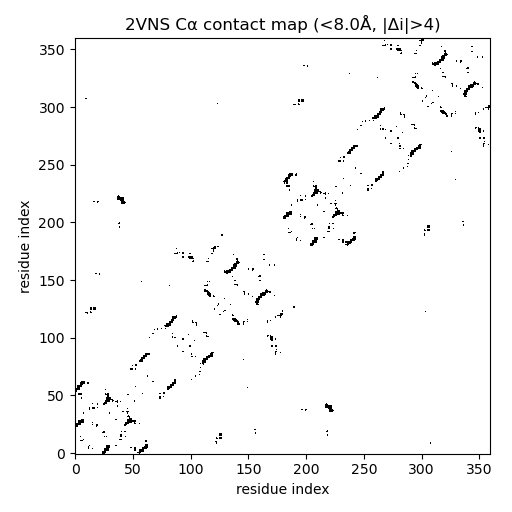3 C CA . VAL B 1 142 ? 18.118 7.128 52.146 1.00 14.55 142 VAL B CA 1
ATOM 2274 C C . VAL B 1 142 ? 19.295 7.251 51.195 1.00 13.44 142 VAL B C 1
ATOM 2275 O O . VAL B 1 142 ? 19.450 8.257 50.478 1.00 13.01 142 VAL B O 1
ATOM 2279 N N . VAL B 1 143 ? 20.152 6.240 51.248 1.00 12.73 143 VAL B N 1
ATOM 2280 C CA . VAL B 1 143 ? 21.232 6.041 50.281 1.00 12.40 143 VAL B CA 1
ATOM 2281 C C . VAL B 1 143 ? 21.012 4.710 49.554 1.00 12.14 143 VAL B C 1
ATOM 2282 O O . VAL B 1 143 ? 20.767 3.681 50.185 1.00 12.36 143 VAL B O 1
ATOM 2286 N N . LYS B 1 144 ? 21.048 4.751 48.228 1.00 11.82 144 LYS B N 1
ATOM 2287 C CA . LYS B 1 144 ? 21.041 3.554 47.405 1.00 11.77 144 LYS B CA 1
ATOM 2288 C C . LYS B 1 144 ? 22.475 3.040 47.282 1.00 11.74 144 LYS B C 1
ATOM 2289 O O . LYS B 1 144 ? 23.381 3.764 46.855 1.00 12.22 144 LYS B O 1
ATOM 2295 N N . ALA B 1 145 ? 22.691 1.783 47.648 1.00 11.45 145 ALA B N 1
ATOM 2296 C CA . ALA B 1 145 ? 24.020 1.189 47.512 1.00 11.07 145 ALA B CA 1
ATOM 2297 C C . ALA B 1 145 ? 23.979 -0.321 47.647 1.00 10.76 145 ALA B C 1
ATOM 2298 O O . ALA B 1 145 ? 23.187 -0.863 48.413 1.00 10.94 145 ALA B O 1
ATOM 2300 N N . PHE B 1 146 ? 24.860 -0.973 46.891 1.00 10.24 146 PHE B N 1
ATOM 2301 C CA . PHE B 1 146 ? 25.153 -2.411 47.008 1.00 11.23 146 PHE B CA 1
ATOM 2302 C C . PHE B 1 146 ? 24.218 -3.343 46.244 1.00 11.70 146 PHE B C 1
ATOM 2303 O O . PHE B 1 146 ? 24.362 -4.576 46.326 1.00 13.34 146 PHE B O 1
ATOM 2311 N N . ASN B 1 147 ? 23.262 -2.784 45.523 1.00 12.17 147 ASN B N 1
ATOM 2312 C CA . ASN B 1 147 ? 22.340 -3.593 44.728 1.00 12.73 147 ASN B CA 1
ATOM 2313 C C . ASN B 1 147 ? 22.993 -4.428 43.629 1.00 12.93 147 ASN B C 1
ATOM 2314 O O . ASN B 1 147 ? 22.479 -5.468 43.259 1.00 13.11 147 ASN B O 1
ATOM 2319 N N . VAL B 1 148 ? 24.116 -3.971 43.099 1.00 13.73 148 VAL B N 1
ATOM 2320 C CA . VAL B 1 148 ? 24.794 -4.676 42.016 1.00 13.96 148 VAL B CA 1
ATOM 2321 C C . VAL B 1 148 ? 25.790 -5.740 42.524 1.00 14.17 148 VAL B C 1
ATOM 2322 O O . VAL B 1 148 ? 26.376 -6.467 41.739 1.00 13.78 148 VAL B O 1
ATOM 2326 N N . ILE B 1 149 ? 25.965 -5.825 43.836 1.00 14.21 149 ILE B N 1
ATOM 2327 C CA . ILE B 1 149 ? 26.934 -6.743 44.449 1.00 14.23 149 ILE B CA 1
ATOM 2328 C C . ILE B 1 149 ? 26.224 -8.007 44.900 1.00 14.40 149 ILE B C 1
ATOM 2329 O O . ILE B 1 149 ? 25.250 -7.928 45.644 1.00 14.13 149 ILE B O 1
ATOM 2334 N N . SER B 1 150 ? 26.704 -9.170 44.472 1.00 14.56 150 SER B N 1
ATOM 2335 C CA . SER B 1 150 ? 26.089 -10.439 44.895 1.00 14.58 150 SER B CA 1
ATOM 2336 C C . SER B 1 150 ? 26.455 -10.766 46.342 1.00 14.63 150 SER B C 1
ATOM 2337 O O . SER B 1 150 ? 27.490 -10.302 46.867 1.00 14.72 150 SER B O 1
ATOM 2340 N N . ALA B 1 151 ? 25.601 -11.570 46.964 1.00 13.82 151 ALA B N 1
ATOM 2341 C CA . ALA B 1 151 ? 25.803 -12.054 48.315 1.00 14.21 151 ALA B CA 1
ATOM 2342 C C . ALA B 1 151 ? 27.131 -12.789 48.420 1.00 14.31 151 ALA B C 1
ATOM 2343 O O . ALA B 1 151 ? 27.866 -12.586 49.373 1.00 13.85 151 ALA B O 1
ATOM 2345 N N . TRP B 1 152 ? 27.475 -13.601 47.426 1.00 15.91 152 TRP B N 1
ATOM 2346 C CA . TRP B 1 152 ? 28.755 -14.314 47.499 1.00 16.50 152 TRP B CA 1
ATOM 2347 C C . TRP B 1 152 ? 29.962 -13.380 47.358 1.00 16.64 152 TRP B C 1
ATOM 2348 O O . TRP B 1 152 ? 31.025 -13.659 47.944 1.00 16.36 152 TRP B O 1
ATOM 2359 N N . THR B 1 153 ? 29.803 -12.276 46.619 1.00 16.24 153 THR B N 1
ATOM 2360 C CA . THR B 1 153 ? 30.875 -11.271 46.495 1.00 16.58 153 THR B CA 1
ATOM 2361 C C . THR B 1 153 ? 31.134 -10.587 47.833 1.00 16.65 153 THR B C 1
ATOM 2362 O O . THR B 1 153 ? 32.288 -10.350 48.198 1.00 16.76 153 THR B O 1
ATOM 2366 N N . LEU B 1 154 ? 30.066 -10.315 48.567 1.00 17.28 154 LEU B N 1
ATOM 2367 C CA . LEU B 1 154 ? 30.178 -9.834 49.925 1.00 18.53 154 LEU B CA 1
ATOM 2368 C C . LEU B 1 154 ? 30.879 -10.820 50.834 1.00 20.54 154 LEU B C 1
ATOM 2369 O O . LEU B 1 154 ? 31.749 -10.442 51.601 1.00 21.42 154 LEU B O 1
ATOM 2374 N N . GLN B 1 155 ? 30.528 -12.083 50.723 1.00 23.14 155 GLN B N 1
ATOM 2375 C CA . GLN B 1 155 ? 31.117 -13.123 51.554 1.00 26.08 155 GLN B CA 1
ATOM 2376 C C . GLN B 1 155 ? 32.575 -13.380 51.243 1.00 29.27 155 GLN B C 1
ATOM 2377 O O . GLN B 1 155 ? 33.409 -13.368 52.135 1.00 29.08 155 GLN B O 1
ATOM 2383 N N . ALA B 1 156 ? 32.860 -13.618 49.974 1.00 32.99 156 ALA B N 1
ATOM 2384 C CA . ALA B 1 156 ? 34.158 -14.135 49.568 1.00 36.45 156 ALA B CA 1
ATOM 2385 C C . ALA B 1 156 ? 34.983 -13.043 48.953 1.00 39.78 156 ALA B C 1
ATOM 2386 O O . ALA B 1 156 ? 36.126 -12.853 49.346 1.00 40.36 156 ALA B O 1
ATOM 2388 N N . GLY B 1 157 ? 34.374 -12.323 48.003 1.00 42.91 157 GLY B N 1
ATOM 2389 C CA . GLY B 1 157 ? 35.079 -11.440 47.065 1.00 44.09 157 GLY B CA 1
ATOM 2390 C C . GLY B 1 157 ? 35.580 -10.223 47.791 1.00 46.06 157 GLY B C 1
ATOM 2391 O O . GLY B 1 157 ? 36.264 -10.359 48.781 1.00 46.24 157 GLY B O 1
ATOM 2392 N N . PRO B 1 158 ? 35.348 -9.022 47.254 1.00 47.63 158 PRO B N 1
ATOM 2393 C CA . PRO B 1 158 ? 35.409 -8.679 45.859 1.00 47.73 158 PRO B CA 1
ATOM 2394 C C . PRO B 1 158 ? 36.852 -8.636 45.335 1.00 45.63 158 PRO B C 1
ATOM 2395 O O . PRO B 1 158 ? 37.063 -8.901 44.162 1.00 47.99 158 PRO B O 1
ATOM 2399 N N . ARG B 1 159 ? 37.850 -8.418 46.196 1.00 40.48 159 ARG B N 1
ATOM 2400 C CA . ARG B 1 159 ? 38.266 -9.393 47.207 1.00 38.49 159 ARG B CA 1
ATOM 2401 C C . ARG B 1 159 ? 38.768 -8.737 48.489 1.00 38.07 159 ARG B C 1
ATOM 2402 O O . ARG B 1 159 ? 39.219 -9.434 49.394 1.00 43.72 159 ARG B O 1
ATOM 2410 N N . ASP B 1 160 ? 38.541 -7.448 48.604 1.00 36.08 160 ASP B N 1
ATOM 2411 C CA . ASP B 1 160 ? 39.492 -6.483 49.156 1.00 38.49 160 ASP B CA 1
ATOM 2412 C C . ASP B 1 160 ? 40.460 -5.883 48.132 1.00 43.89 160 ASP B C 1
ATOM 2413 O O . ASP B 1 160 ? 41.489 -5.345 48.495 1.00 51.51 160 ASP B O 1
ATOM 2418 N N . GLY B 1 161 ? 40.111 -5.903 46.860 1.00 53.59 161 GLY B N 1
ATOM 2419 C CA . GLY B 1 161 ? 40.402 -4.710 46.071 1.00 53.73 161 GLY B CA 1
ATOM 2420 C C . GLY B 1 161 ? 39.405 -4.569 44.983 1.00 51.79 161 GLY B C 1
ATOM 2421 O O . GLY B 1 161 ? 38.979 -5.573 44.526 1.00 54.95 161 GLY B O 1
ATOM 2422 N N . ASN B 1 162 ? 38.962 -3.368 44.595 1.00 44.02 162 ASN B N 1
ATOM 2423 C CA . ASN B 1 162 ? 38.604 -3.163 43.173 1.00 37.12 162 ASN B CA 1
ATOM 2424 C C . ASN B 1 162 ? 37.186 -3.235 42.537 1.00 33.59 162 ASN B C 1
ATOM 2425 O O . ASN B 1 162 ? 37.085 -3.132 41.295 1.00 31.84 162 ASN B O 1
ATOM 2430 N N . ARG B 1 163 ? 36.094 -3.371 43.278 1.00 27.98 163 ARG B N 1
ATOM 2431 C CA . ARG B 1 163 ? 34.856 -3.527 42.535 1.00 28.21 163 ARG B CA 1
ATOM 2432 C C . ARG B 1 163 ? 33.705 -2.586 42.890 1.00 28.78 163 ARG B C 1
ATOM 2433 O O . ARG B 1 163 ? 33.550 -2.205 44.029 1.00 32.46 163 ARG B O 1
ATOM 2441 N N . GLN B 1 164 ? 32.988 -2.117 41.873 1.00 32.33 164 GLN B N 1
ATOM 2442 C CA . GLN B 1 164 ? 32.604 -0.712 41.760 1.00 32.27 164 GLN B CA 1
ATOM 2443 C C . GLN B 1 164 ? 31.274 -0.953 42.492 1.00 30.26 164 GLN B C 1
ATOM 2444 O O . GLN B 1 164 ? 30.534 -1.830 42.102 1.00 28.74 164 GLN B O 1
ATOM 2450 N N . VAL B 1 165 ? 30.936 -0.160 43.491 1.00 26.83 165 VAL B N 1
ATOM 2451 C CA . VAL B 1 165 ? 29.544 0.113 43.847 1.00 25.05 165 VAL B CA 1
ATOM 2452 C C . VAL B 1 165 ? 28.937 1.473 43.576 1.00 22.90 165 VAL B C 1
ATOM 2453 O O . VAL B 1 165 ? 29.366 2.459 44.145 1.00 21.81 165 VAL B O 1
ATOM 2457 N N . PRO B 1 166 ? 27.907 1.508 42.730 1.00 21.02 166 PRO B N 1
ATOM 2458 C CA . PRO B 1 166 ? 27.179 2.739 42.501 1.00 20.74 166 PRO B CA 1
ATOM 2459 C C . PRO B 1 166 ? 26.413 3.232 43.730 1.00 19.30 166 PRO B C 1
ATOM 2460 O O . PRO B 1 166 ? 25.764 2.460 44.411 1.00 19.13 166 PRO B O 1
ATOM 2464 N N . ILE B 1 167 ? 26.550 4.514 44.036 1.00 19.04 167 ILE B N 1
ATOM 2465 C CA . ILE B 1 167 ? 25.921 5.116 45.227 1.00 19.15 167 ILE B CA 1
ATOM 2466 C C . ILE B 1 167 ? 25.149 6.329 44.751 1.00 18.72 167 ILE B C 1
ATOM 2467 O O . ILE B 1 167 ? 25.703 7.228 44.085 1.00 19.23 167 ILE B O 1
ATOM 2472 N N . CYS B 1 168 ? 23.896 6.453 45.170 1.00 18.15 168 CYS B N 1
ATOM 2473 C CA . CYS B 1 168 ? 23.323 7.797 45.273 1.00 18.21 168 CYS B CA 1
ATOM 2474 C C . CYS B 1 168 ? 22.443 8.130 46.426 1.00 17.91 168 CYS B C 1
ATOM 2475 O O . CYS B 1 168 ? 22.179 7.300 47.286 1.00 16.44 168 CYS B O 1
ATOM 2478 N N . GLY B 1 169 ? 22.017 9.399 46.423 1.00 18.57 169 GLY B N 1
ATOM 2479 C CA . GLY B 1 169 ? 21.086 9.934 47.386 1.00 19.88 169 GLY B CA 1
ATOM 2480 C C . GLY B 1 169 ? 21.346 11.396 47.668 1.00 20.75 169 GLY B C 1
ATOM 2481 O O . GLY B 1 169 ? 22.184 12.016 47.020 1.00 20.45 169 GLY B O 1
ATOM 2482 N N . ASP B 1 170 ? 20.498 12.012 48.488 1.00 22.50 170 ASP B N 1
ATOM 2483 C CA . ASP B 1 170 ? 20.138 13.425 48.295 1.00 23.68 170 ASP B CA 1
ATOM 2484 C C . ASP B 1 170 ? 21.091 14.139 49.271 1.00 24.69 170 ASP B C 1
ATOM 2485 O O . ASP B 1 170 ? 21.334 15.332 49.142 1.00 24.54 170 ASP B O 1
ATOM 2490 N N . GLN B 1 171 ? 21.639 13.402 50.246 1.00 25.49 171 GLN B N 1
ATOM 2491 C CA . GLN B 1 171 ? 22.460 14.014 51.305 1.00 26.17 171 GLN B CA 1
ATOM 2492 C C . GLN B 1 171 ? 23.942 13.651 51.179 1.00 26.62 171 GLN B C 1
ATOM 2493 O O . GLN B 1 171 ? 24.297 12.488 51.332 1.00 26.02 171 GLN B O 1
ATOM 2499 N N . PRO B 1 172 ? 24.809 14.648 50.884 1.00 27.59 172 PRO B N 1
ATOM 2500 C CA . PRO B 1 172 ? 26.257 14.458 50.794 1.00 27.57 172 PRO B CA 1
ATOM 2501 C C . PRO B 1 172 ? 26.898 13.721 51.971 1.00 27.52 172 PRO B C 1
ATOM 2502 O O . PRO B 1 172 ? 27.693 12.804 51.744 1.00 27.14 172 PRO B O 1
ATOM 2506 N N . GLU B 1 173 ? 26.550 14.099 53.204 1.00 27.28 173 GLU B N 1
ATOM 2507 C CA . GLU B 1 173 ? 27.107 13.452 54.413 1.00 26.70 173 GLU B CA 1
ATOM 2508 C C . GLU B 1 173 ? 26.784 11.952 54.477 1.00 25.36 173 GLU B C 1
ATOM 2509 O O . GLU B 1 173 ? 27.645 11.119 54.759 1.00 24.63 173 GLU B O 1
ATOM 2515 N N . ALA B 1 174 ? 25.517 11.628 54.247 1.00 23.83 174 ALA B N 1
ATOM 2516 C CA . ALA B 1 174 ? 25.065 10.233 54.199 1.00 23.37 174 ALA B CA 1
ATOM 2517 C C . ALA B 1 174 ? 25.848 9.464 53.141 1.00 22.26 174 ALA B C 1
ATOM 2518 O O . ALA B 1 174 ? 26.372 8.409 53.423 1.00 22.38 174 ALA B O 1
ATOM 2520 N N . LYS B 1 175 ? 25.939 10.010 51.933 1.00 22.36 175 LYS B N 1
ATOM 2521 C CA . LYS B 1 175 ? 26.660 9.335 50.844 1.00 23.52 175 LYS B CA 1
ATOM 2522 C C . LYS B 1 175 ? 28.136 9.066 51.183 1.00 24.06 175 LYS B C 1
ATOM 2523 O O . LYS B 1 175 ? 28.668 7.991 50.886 1.00 23.46 175 LYS B O 1
ATOM 2529 N N . ARG B 1 176 ? 28.778 10.036 51.823 1.00 25.99 176 ARG B N 1
ATOM 2530 C CA . ARG B 1 176 ? 30.181 9.901 52.245 1.00 25.98 176 ARG B CA 1
ATOM 2531 C C . ARG B 1 176 ? 30.329 8.787 53.304 1.00 25.59 176 ARG B C 1
ATOM 2532 O O . ARG B 1 176 ? 31.223 7.955 53.210 1.00 25.05 176 ARG B O 1
ATOM 2540 N N . ALA B 1 177 ? 29.433 8.750 54.289 1.00 24.68 177 ALA B N 1
ATOM 2541 C CA . ALA B 1 177 ? 29.458 7.698 55.296 1.00 23.76 177 ALA B CA 1
ATOM 2542 C C . ALA B 1 177 ? 29.367 6.312 54.637 1.00 22.54 177 ALA B C 1
ATOM 2543 O O . ALA B 1 177 ? 30.093 5.393 55.004 1.00 21.96 177 ALA B O 1
ATOM 2545 N N . VAL B 1 178 ? 28.470 6.160 53.660 1.00 21.44 178 VAL B N 1
ATOM 2546 C CA . VAL B 1 178 ? 28.283 4.841 53.018 1.00 20.67 178 VAL B CA 1
ATOM 2547 C C . VAL B 1 178 ? 29.473 4.548 52.081 1.00 20.00 178 VAL B C 1
ATOM 2548 O O . VAL B 1 178 ? 29.907 3.414 51.962 1.00 20.02 178 VAL B O 1
ATOM 2552 N N . SER B 1 179 ? 29.999 5.585 51.442 1.00 20.51 179 SER B N 1
ATOM 2553 C CA . SER B 1 179 ? 31.179 5.462 50.554 1.00 21.32 179 SER B CA 1
ATOM 2554 C C . SER B 1 179 ? 32.427 5.023 51.327 1.00 21.50 179 SER B C 1
ATOM 2555 O O . SER B 1 179 ? 33.132 4.116 50.900 1.00 21.34 179 SER B O 1
ATOM 2558 N N . GLU B 1 180 ? 32.667 5.637 52.475 1.00 22.11 180 GLU B N 1
ATOM 2559 C CA . GLU B 1 180 ? 33.796 5.250 53.339 1.00 23.55 180 GLU B CA 1
ATOM 2560 C C . GLU B 1 180 ? 33.673 3.801 53.818 1.00 22.70 180 GLU B C 1
ATOM 2561 O O . GLU B 1 180 ? 34.653 3.083 53.911 1.00 22.12 180 GLU B O 1
ATOM 2567 N N . MET B 1 181 ? 32.445 3.388 54.069 1.00 22.04 181 MET B N 1
ATOM 2568 C CA . MET B 1 181 ? 32.161 2.038 54.524 1.00 21.42 181 MET B CA 1
ATOM 2569 C C . MET B 1 181 ? 32.404 1.079 53.360 1.00 20.03 181 MET B C 1
ATOM 2570 O O . MET B 1 181 ? 33.022 0.021 53.517 1.00 20.14 181 MET B O 1
ATOM 2575 N N . ALA B 1 182 ? 31.957 1.467 52.176 1.00 18.67 182 ALA B N 1
ATOM 2576 C CA . ALA B 1 182 ? 32.224 0.698 50.968 1.00 18.73 182 ALA B CA 1
ATOM 2577 C C . ALA B 1 182 ? 33.733 0.519 50.766 1.00 18.49 182 ALA B C 1
ATOM 2578 O O . ALA B 1 182 ? 34.212 -0.582 50.519 1.00 18.04 182 ALA B O 1
ATOM 2580 N N . LEU B 1 183 ? 34.478 1.598 50.954 1.00 18.85 183 LEU B N 1
ATOM 2581 C CA . LEU B 1 183 ? 35.924 1.544 50.870 1.00 19.82 183 LEU B CA 1
ATOM 2582 C C . LEU B 1 183 ? 36.547 0.589 51.899 1.00 20.26 183 LEU B C 1
ATOM 2583 O O . LEU B 1 183 ? 37.431 -0.197 51.569 1.00 20.12 183 LEU B O 1
ATOM 2588 N N . ALA B 1 184 ? 36.099 0.681 53.144 1.00 20.58 184 ALA B N 1
ATOM 2589 C CA . ALA B 1 184 ? 36.604 -0.169 54.222 1.00 20.47 184 ALA B CA 1
ATOM 2590 C C . ALA B 1 184 ? 36.301 -1.638 53.955 1.00 20.93 184 ALA B C 1
ATOM 2591 O O . ALA B 1 184 ? 37.053 -2.510 54.401 1.00 20.75 184 ALA B O 1
ATOM 2593 N N . MET B 1 185 ? 35.224 -1.898 53.209 1.00 20.38 185 MET B N 1
ATOM 2594 C CA . MET B 1 185 ? 34.821 -3.259 52.865 1.00 20.95 185 MET B CA 1
ATOM 2595 C C . MET B 1 185 ? 35.532 -3.786 51.621 1.00 20.70 185 MET B C 1
ATOM 2596 O O . MET B 1 185 ? 35.328 -4.928 51.239 1.00 20.72 185 MET B O 1
ATOM 2601 N N . GLY B 1 186 ? 36.351 -2.952 50.990 1.00 20.66 186 GLY B N 1
ATOM 2602 C CA . GLY B 1 186 ? 37.128 -3.366 49.835 1.00 20.74 186 GLY B CA 1
ATOM 2603 C C . GLY B 1 186 ? 36.507 -3.041 48.492 1.00 20.67 186 GLY B C 1
ATOM 2604 O O . GLY B 1 186 ? 36.995 -3.483 47.484 1.00 20.96 186 GLY B O 1
ATOM 2605 N N . PHE B 1 187 ? 35.437 -2.260 48.485 1.00 20.75 187 PHE B N 1
ATOM 2606 C CA . PHE B 1 187 ? 34.750 -1.862 47.254 1.00 21.22 187 PHE B CA 1
ATOM 2607 C C . PHE B 1 187 ? 35.183 -0.459 46.837 1.00 21.64 187 PHE B C 1
ATOM 2608 O O . PHE B 1 187 ? 35.938 0.199 47.535 1.00 21.94 187 PHE B O 1
ATOM 2616 N N . MET B 1 188 ? 34.698 -0.032 45.682 1.00 21.97 188 MET B N 1
ATOM 2617 C CA . MET B 1 188 ? 35.081 1.215 45.083 1.00 22.24 188 MET B CA 1
ATOM 2618 C C . MET B 1 188 ? 33.801 1.971 44.753 1.00 22.09 188 MET B C 1
ATOM 2619 O O . MET B 1 188 ? 33.134 1.658 43.779 1.00 20.68 188 MET B O 1
ATOM 2624 N N . PRO B 1 189 ? 33.422 2.915 45.619 1.00 22.07 189 PRO B N 1
ATOM 2625 C CA . PRO B 1 189 ? 32.159 3.600 45.439 1.00 22.52 189 PRO B CA 1
ATOM 2626 C C . PRO B 1 189 ? 32.206 4.528 44.225 1.00 23.09 189 PRO B C 1
ATOM 2627 O O . PRO B 1 189 ? 33.248 5.086 43.923 1.00 22.93 189 PRO B O 1
ATOM 2631 N N . VAL B 1 190 ? 31.080 4.626 43.529 1.00 23.34 190 VAL B N 1
ATOM 2632 C CA . VAL B 1 190 ? 30.934 5.435 42.337 1.00 24.26 190 VAL B CA 1
ATOM 2633 C C . VAL B 1 190 ? 29.695 6.296 42.503 1.00 24.81 190 VAL B C 1
ATOM 2634 O O . VAL B 1 190 ? 28.579 5.776 42.526 1.00 24.19 190 VAL B O 1
ATOM 2638 N N . ASP B 1 191 ? 29.893 7.607 42.629 1.00 25.68 191 ASP B N 1
ATOM 2639 C CA . ASP B 1 191 ? 28.795 8.521 42.929 1.00 26.00 191 ASP B CA 1
ATOM 2640 C C . ASP B 1 191 ? 27.918 8.663 41.704 1.00 26.21 191 ASP B C 1
ATOM 2641 O O . ASP B 1 191 ? 28.395 9.057 40.650 1.00 26.21 191 ASP B O 1
ATOM 2646 N N . MET B 1 192 ? 26.650 8.306 41.849 1.00 25.69 192 MET B N 1
ATOM 2647 C CA . MET B 1 192 ? 25.671 8.430 40.783 1.00 25.78 192 MET B CA 1
ATOM 2648 C C . MET B 1 192 ? 24.707 9.577 41.010 1.00 25.49 192 MET B C 1
ATOM 2649 O O . MET B 1 192 ? 23.705 9.702 40.305 1.00 26.07 192 MET B O 1
ATOM 2654 N N . GLY B 1 193 ? 25.003 10.425 41.984 1.00 24.31 193 GLY B N 1
ATOM 2655 C CA . GLY B 1 193 ? 24.240 11.647 42.155 1.00 23.74 193 GLY B CA 1
ATOM 2656 C C . GLY B 1 193 ? 23.123 11.526 43.164 1.00 22.99 193 GLY B C 1
ATOM 2657 O O . GLY B 1 193 ? 23.264 10.852 44.196 1.00 22.29 193 GLY B O 1
ATOM 2658 N N . SER B 1 194 ? 22.008 12.189 42.875 1.00 21.93 194 SER B N 1
ATOM 2659 C CA . SER B 1 194 ? 20.910 12.285 43.830 1.00 21.87 194 SER B CA 1
ATOM 2660 C C . SER B 1 194 ? 20.050 11.016 43.900 1.00 21.28 194 SER B C 1
ATOM 2661 O O . SER B 1 194 ? 20.175 10.103 43.093 1.00 20.94 194 SER B O 1
ATOM 2664 N N . LEU B 1 195 ? 19.131 10.989 44.844 1.00 21.11 195 LEU B N 1
ATOM 2665 C CA . LEU B 1 195 ? 18.313 9.801 44.995 1.00 21.56 195 LEU B CA 1
ATOM 2666 C C . LEU B 1 195 ? 17.433 9.593 43.795 1.00 21.81 195 LEU B C 1
ATOM 2667 O O . LEU B 1 195 ? 16.965 8.517 43.604 1.00 22.46 195 LEU B O 1
ATOM 2672 N N . ALA B 1 196 ? 17.223 10.615 42.981 1.00 22.40 196 ALA B N 1
ATOM 2673 C CA . ALA B 1 196 ? 16.466 10.442 41.737 1.00 22.38 196 ALA B CA 1
ATOM 2674 C C . ALA B 1 196 ? 17.140 9.491 40.748 1.00 22.50 196 ALA B C 1
ATOM 2675 O O . ALA B 1 196 ? 16.469 8.906 39.910 1.00 22.95 196 ALA B O 1
ATOM 2677 N N . SER B 1 197 ? 18.458 9.355 40.839 1.00 21.11 197 SER B N 1
ATOM 2678 C CA . SER B 1 197 ? 19.192 8.399 40.007 1.00 20.16 197 SER B CA 1
ATOM 2679 C C . SER B 1 197 ? 19.031 6.932 40.440 1.00 19.26 197 SER B C 1
ATOM 2680 O O . SER B 1 197 ? 19.527 6.038 39.745 1.00 18.29 197 SER B O 1
ATOM 2683 N N . ALA B 1 198 ? 18.359 6.685 41.578 1.00 18.04 198 ALA B N 1
ATOM 2684 C CA . ALA B 1 198 ? 18.217 5.343 42.126 1.00 18.10 198 ALA B CA 1
ATOM 2685 C C . ALA B 1 198 ? 17.455 4.417 41.178 1.00 17.35 198 ALA B C 1
ATOM 2686 O O . ALA B 1 198 ? 17.718 3.214 41.128 1.00 16.08 198 ALA B O 1
ATOM 2688 N N . TRP B 1 199 ? 16.517 4.962 40.423 1.00 18.07 199 TRP B N 1
ATOM 2689 C CA . TRP B 1 199 ? 15.742 4.125 39.506 1.00 18.66 199 TRP B CA 1
ATOM 2690 C C . TRP B 1 199 ? 16.666 3.513 38.439 1.00 18.76 199 TRP B C 1
ATOM 2691 O O . TRP B 1 199 ? 16.670 2.308 38.219 1.00 17.49 199 TRP B O 1
ATOM 2702 N N . GLU B 1 200 ? 17.496 4.350 37.830 1.00 18.78 200 GLU B N 1
ATOM 2703 C CA . GLU B 1 200 ? 18.492 3.890 36.854 1.00 18.96 200 GLU B CA 1
ATOM 2704 C C . GLU B 1 200 ? 19.477 2.928 37.487 1.00 18.15 200 GLU B C 1
ATOM 2705 O O . GLU B 1 200 ? 19.785 1.886 36.928 1.00 18.13 200 GLU B O 1
ATOM 2711 N N . VAL B 1 201 ? 19.974 3.290 38.664 1.00 17.04 201 VAL B N 1
ATOM 2712 C CA . VAL B 1 201 ? 20.886 2.419 39.421 1.00 16.55 201 VAL B CA 1
ATOM 2713 C C . VAL B 1 201 ? 20.240 1.037 39.700 1.00 15.91 201 VAL B C 1
ATOM 2714 O O . VAL B 1 201 ? 20.891 -0.010 39.575 1.00 15.35 201 VAL B O 1
ATOM 2718 N N . GLU B 1 202 ? 18.954 1.036 40.035 1.00 15.56 202 GLU B N 1
ATOM 2719 C CA . GLU B 1 202 ? 18.212 -0.207 40.251 1.00 15.54 202 GLU B CA 1
ATOM 2720 C C . GLU B 1 202 ? 18.069 -1.078 38.988 1.00 16.53 202 GLU B C 1
ATOM 2721 O O . GLU B 1 202 ? 17.839 -2.273 39.100 1.00 16.44 202 GLU B O 1
ATOM 2727 N N . ALA B 1 203 ? 18.194 -0.479 37.803 1.00 18.13 203 ALA B N 1
ATOM 2728 C CA . ALA B 1 203 ? 18.191 -1.234 36.531 1.00 19.08 203 ALA B CA 1
ATOM 2729 C C . ALA B 1 203 ? 19.540 -1.892 36.222 1.00 20.22 203 ALA B C 1
ATOM 2730 O O . ALA B 1 203 ? 19.631 -2.759 35.347 1.00 20.17 203 ALA B O 1
ATOM 2732 N N . MET B 1 204 ? 20.596 -1.451 36.901 1.00 20.77 204 MET B N 1
ATOM 2733 C CA . MET B 1 204 ? 21.931 -1.956 36.615 1.00 21.41 204 MET B CA 1
ATOM 2734 C C . MET B 1 204 ? 22.007 -3.450 36.947 1.00 22.58 204 MET B C 1
ATOM 2735 O O . MET B 1 204 ? 21.496 -3.876 37.991 1.00 22.10 204 MET B O 1
ATOM 2740 N N . PRO B 1 205 ? 22.624 -4.249 36.061 1.00 24.39 205 PRO B N 1
ATOM 2741 C CA . PRO B 1 205 ? 22.663 -5.702 36.279 1.00 26.44 205 PRO B CA 1
ATOM 2742 C C . PRO B 1 205 ? 23.485 -6.145 37.485 1.00 28.34 205 PRO B C 1
ATOM 2743 O O . PRO B 1 205 ? 24.496 -5.529 37.802 1.00 26.91 205 PRO B O 1
ATOM 2747 N N . LEU B 1 206 ? 23.018 -7.204 38.145 1.00 31.92 206 LEU B N 1
ATOM 2748 C CA . LEU B 1 206 ? 23.729 -7.818 39.257 1.00 34.15 206 LEU B CA 1
ATOM 2749 C C . LEU B 1 206 ? 24.975 -8.503 38.717 1.00 36.73 206 LEU B C 1
ATOM 2750 O O . LEU B 1 206 ? 24.933 -9.152 37.683 1.00 36.29 206 LEU B O 1
ATOM 2755 N N . ARG B 1 207 ? 26.068 -8.368 39.454 1.00 39.97 207 ARG B N 1
ATOM 2756 C CA . ARG B 1 207 ? 27.357 -8.940 39.079 1.00 42.22 207 ARG B CA 1
ATOM 2757 C C . ARG B 1 207 ? 27.745 -10.123 39.976 1.00 43.83 207 ARG B C 1
ATOM 2758 O O . ARG B 1 207 ? 27.834 -9.954 41.185 1.00 43.50 207 ARG B O 1
ATOM 2766 N N . LEU B 1 208 ? 27.943 -11.323 39.433 1.00 47.33 208 LEU B N 1
ATOM 2767 C CA . LEU B 1 208 ? 27.561 -11.701 38.078 1.00 49.32 208 LEU B CA 1
ATOM 2768 C C . LEU B 1 208 ? 27.268 -13.201 38.074 1.00 50.46 208 LEU B C 1
ATOM 2769 O O . LEU B 1 208 ? 26.735 -13.746 39.049 1.00 50.91 208 LEU B O 1
#

GO terms:
  GO:0005771 multivesicular body (C, IDA)
  GO:0009306 protein secretion (P, IDA)
  GO:0052851 ferric-chelate reductase (NADPH) activity (F, IDA)
  GO:0071949 FAD binding (F, IDA)
  GO:0020037 heme binding (F, IDA)
  GO:0009306 protein secretion (P, IMP)
  GO:0005515 protein binding (F, IPI)
  GO:0010008 endosome membrane (C, TAS)
  GO:0005737 cytoplasm (C, IDA)
  GO:0042802 identical protein binding (F, IPI)

B-factor: mean 24.04, std 9.77, range [8.67, 69.81]

Secondary structure (DSSP, 8-state):
--EEEE--SHHHHHHHHHHHHTT--EEEEESSHHHHHHHSBTTSEEEEHHHHTTS-SEEEE-S-GGGSGGGGGGHHHHTT-EEEE-----HHHHHH-SS-HHHHHHHH-TTSEEEEE-TTB-HHHHHT-S-SS--EEEEEES-HHHHHHHHHHHHHTT-EEEE--SGGGHHHHHHSPPB-/-PEEEE--SHHHHHHHHHHHHTT--EEEEESSHHHHHTTSBTTSEEEEHHHHTTS-SEEEE-S-GGGSGGGGGGHHHHTT-EEEE-----HHHHHH-SS-HHHHHHHH-TTSEEEEE-TTB-HHHHHT-S-SS-EEEEEEES-HHHHHHHHHHHHHTTEEEEE--SGGGHHHHHHSPPB-

Solvent-accessible surface area: 16762 Å² total; per-residue (Å²): 103,66,4,1,2,0,7,53,39,62,46,0,13,0,0,0,8,23,0,1,50,33,57,31,127,2,8,0,0,3,201,81,16,185,189,16,28,102,57,1,2,50,35,8,106,26,33,118,30,85,97,1,2,51,67,1,119,8,0,0,1,13,33,150,33,119,91,0,57,76,2,49,105,3,49,90,87,1,53,63,28,23,1,0,0,11,15,67,14,80,149,118,58,19,127,105,64,234,60,1,8,0,56,52,0,28,78,46,5,110,91,15,28,6,0,0,0,0,2,9,5,12,15,67,20,0,13,29,14,21,189,115,40,86,134,119,0,9,3,0,2,104,69,96,122,0,30,170,27,0,21,99,17,0,94,52,0,11,4,91,27,44,99,66,29,54,10,70,28,0,94,114,2,6,58,62,83,72,149,179,105,67,3,0,1,0,5,48,40,57,47,1,14,0,0,0,8,23,0,1,52,34,56,34,127,0,12,0,0,2,195,95,17,183,182,14,27,92,50,2,2,51,32,8,97,25,33,113,31,79,98,2,1,52,77,1,135,9,0,0,2,14,34,152,45,116,89,0,57,73,3,49,107,4,47,139,71,1,53,63,37,21,1,0,0,11,15,69,14,80,151,135,54,22,135,130,60,233,67,1,8,0,55,40,0,30,70,45,5,110,90,15,24,5,0,0,0,0,2,8,7,23,14,67,12,0,12,34,7,8,197,118,37,133,96,120,0,9,2,0,2,104,68,96,127,0,26,160,33,0,23,98,18,0,95,56,2,7,4,88,29,48,100,67,30,52,9,66,28,0,93,94,2,5,60,57,89,81,132,131

InterPro domains:
  IPR013130 Ferric reductase transmembrane component-like domain [PF01794] (261-404)
  IPR028939 Pyrroline-5-carboxylate reductase, catalytic, N-terminal [PF03807] (30-117)
  IPR036291 NAD(P)-binding domain superfamily [SSF51735] (30-217)
  IPR051267 STEAP family metalloreductases [PTHR14239] (3-485)

Foldseek 3Di:
DEEAEEDQDLQSQLLQQLLVVLPYQYEYADCCQVVSVVSHPVSYHYDHNLVRLQPDQEYEYPDDLVCLLVCLVSQVSCAAGEYEDQAQDDPCVLVVDPAASQVVSCVSRVRYWYKYKNNQEDSVCSNPDPPLAEDEMEMEAADPVSRVVVQVSCVSSSYHYDYPYHSRCRSVVSPDHHDD/DEEEEEDQDLQSQLLQLLCVVLPYQYEYADCCQVVSVVSHDVSYHYDHNLVRLQPDQEYEYPDDLVCLLVCLVSQVRNAAGEYEDQAQDDPCVLVVDPAASQVVSCVSRVRYWYKYKNNQEDSVCSNPDPDLADAEMEMEAADPVSRVVVQVSCVSSHYHYDYPYHCRCNSVVSPDHHDD

Organism: Homo sapiens (NCBI:txid9606)

Nearest PDB structures (foldseek):
  2vq3-assembly1_B  TM=9.984E-01  e=6.077E-37  Homo sapiens
  7tai-assembly1_C  TM=9.493E-01  e=6.864E-23  Homo sapiens
  6hcy-assembly1_A  TM=9.376E-01  e=3.040E-19  Homo sapiens
  6l2s-assembly1_B  TM=6.820E-01  e=8.685E-07  Streptococcus pneumoniae D39
  6l2r-assembly1_B  TM=6.531E-01  e=9.818E-07  Streptococcus pneumoniae D39

Sequence (360 aa):
PKVGILGSGDFARSLLATRLVGSGFKVVVGSRNPKRTARLFPSAAQVTFQEEAVSSPEVIFVAVFREHYSSLCSLSDQLAGKKILVDVSNPTEQEHLQQHRESNAEYLASLFPTCTVVKAFNVISAWTLQAGPRDGNRQVPICGDQPEAKRAVSEMALAMGFMPVDMGSLASAWEVEAMPLRLPKVGILGSGDFARSLLATRLVGSGFKVVVGSRNPKRTARLFPSAAQVTFQEEAVSSPEVIFVAVFREHYSSLCSLSDQLAGKKILVDVSNPTEQEHLQQHRESNAEYLASLFPTCTVVKAFNVISAWTLQAGPRDGNRQVPICGDQPEAKRAVSEMALAMGFMPVDMGSLASAWEVEAMPLRL

Radius of gyration: 22.28 Å; Cα contacts (8 Å, |Δi|>4): 822; chains: 2; bounding box: 45×63×35 Å